Protein AF-A0A3S0E9K7-F1 (afdb_monomer_lite)

Radius of gyration: 23.79 Å; chains: 1; bounding box: 53×64×70 Å

Secondary structure (DSSP, 8-state):
-HHHHHHHHHHHHHHHHHHHHHHHHHHHHHHHHHHHHHHHHHHHHHHHHHHHHHHHTTS-SS------------------TTEEE-TTSB----HHHHHHHHH--S-S-EEEEE-B-TT-TTSGGGGT-EEEEE-SHHHHHHHHHHTSHHHHHHHHHTTEEEEEEE-TT-GGGHHHHHHHGGGEEE-TT--SSEEEEEE-

pLDDT: mean 81.56, std 20.25, range [34.47, 98.44]

Foldseek 3Di:
DVPVVVVVVVVVVVVVVVVVVVVVVVVVVVVQVVLLVVLVVLLVVVVVVVVVVVVVVVPDPDDDDDDDPPPPPPSPDLDQFQEDEDPPESPDARSLVSVLSNPDPFHGHWYWDYFADCVCVVDLNVVRFKTWTDPDPRQVRVVVVCPDPVNVVSCVVSQKDKAWEAAPPPPVCVVVCVPRVVRYDHDNPHPGTTIMMGHD

Structure (mmCIF, N/CA/C/O backbone):
data_AF-A0A3S0E9K7-F1
#
_entry.id   AF-A0A3S0E9K7-F1
#
loop_
_atom_site.group_PDB
_atom_site.id
_atom_site.type_symbol
_atom_site.label_atom_id
_atom_site.label_alt_id
_atom_site.label_comp_id
_atom_site.label_asym_id
_atom_site.label_entity_id
_atom_site.label_seq_id
_atom_site.pdbx_PDB_ins_code
_atom_site.Cartn_x
_atom_site.Cartn_y
_atom_site.Cartn_z
_atom_site.occupancy
_atom_site.B_iso_or_equiv
_atom_site.auth_seq_id
_atom_site.auth_comp_id
_atom_site.auth_asym_id
_atom_site.auth_atom_id
_atom_site.pdbx_PDB_model_num
ATOM 1 N N . MET A 1 1 ? -23.772 23.496 51.663 1.00 60.16 1 MET A N 1
ATOM 2 C CA . MET A 1 1 ? -24.371 22.280 51.067 1.00 60.16 1 MET A CA 1
ATOM 3 C C . MET A 1 1 ? -24.116 22.120 49.554 1.00 60.16 1 MET A C 1
ATOM 5 O O . MET A 1 1 ? -24.427 21.063 49.035 1.00 60.16 1 MET A O 1
ATOM 9 N N . ASN A 1 2 ? -23.482 23.077 48.849 1.00 78.94 2 ASN A N 1
ATOM 10 C CA . ASN A 1 2 ? -23.261 22.982 47.389 1.00 78.94 2 ASN A CA 1
ATOM 11 C C . ASN A 1 2 ? -21.954 22.295 46.943 1.00 78.94 2 ASN A C 1
ATOM 13 O O . ASN A 1 2 ? -21.929 21.704 45.871 1.00 78.94 2 ASN A O 1
ATOM 17 N N . MET A 1 3 ? -20.880 22.333 47.742 1.00 86.69 3 MET A N 1
ATOM 18 C CA . MET A 1 3 ? -19.577 21.780 47.325 1.00 86.69 3 MET A CA 1
ATOM 19 C C . MET A 1 3 ? -19.581 20.254 47.195 1.00 86.69 3 MET A C 1
ATOM 21 O O . MET A 1 3 ? -18.981 19.720 46.270 1.00 86.69 3 MET A O 1
ATOM 25 N N . LEU A 1 4 ? -20.289 19.557 48.091 1.00 90.88 4 LEU A N 1
ATOM 26 C CA . LEU A 1 4 ? -20.390 18.099 48.043 1.00 90.88 4 LEU A CA 1
ATOM 27 C C . LEU A 1 4 ? -21.150 17.645 46.790 1.00 90.88 4 LEU A C 1
ATOM 29 O O . LEU A 1 4 ? -20.678 16.768 46.082 1.00 90.88 4 LEU A O 1
ATOM 33 N N . LEU A 1 5 ? -22.265 18.309 46.465 1.00 91.38 5 LEU A N 1
ATOM 34 C CA . LEU A 1 5 ? -23.048 18.016 45.264 1.00 91.38 5 LEU A CA 1
ATOM 35 C C . LEU A 1 5 ? -22.241 18.262 43.979 1.00 91.38 5 LEU A C 1
ATOM 37 O O . LEU A 1 5 ? -22.241 17.419 43.089 1.00 91.38 5 LEU A O 1
ATOM 41 N N . LEU A 1 6 ? -21.510 19.380 43.897 1.00 91.88 6 LEU A N 1
ATOM 42 C CA . LEU A 1 6 ? -20.628 19.688 42.763 1.00 91.88 6 LEU A CA 1
ATOM 43 C C . LEU A 1 6 ? -19.517 18.642 42.590 1.00 91.88 6 LEU A C 1
ATOM 45 O O . LEU A 1 6 ? -19.268 18.197 41.467 1.00 91.88 6 LEU A O 1
ATOM 49 N N . ALA A 1 7 ? -18.885 18.216 43.687 1.00 91.38 7 ALA A N 1
ATOM 50 C CA . ALA A 1 7 ? -17.866 17.171 43.660 1.00 91.38 7 ALA A CA 1
ATOM 51 C C . ALA A 1 7 ? -18.445 15.829 43.180 1.00 91.38 7 ALA A C 1
ATOM 53 O O . ALA A 1 7 ? -17.874 15.204 42.287 1.00 91.38 7 ALA A O 1
ATOM 54 N N . THR A 1 8 ? -19.612 15.426 43.696 1.00 93.00 8 THR A N 1
ATOM 55 C CA . THR A 1 8 ? -20.295 14.195 43.272 1.00 93.00 8 THR A CA 1
ATOM 56 C C . THR A 1 8 ? -20.696 14.245 41.797 1.00 93.00 8 THR A C 1
ATOM 58 O O . THR A 1 8 ? -20.437 13.292 41.068 1.00 93.00 8 THR A O 1
ATOM 61 N N . CYS A 1 9 ? -21.257 15.359 41.318 1.00 92.56 9 CYS A N 1
ATOM 62 C CA . CYS A 1 9 ? -21.618 15.514 39.906 1.00 92.56 9 CYS A CA 1
ATOM 63 C C . CYS A 1 9 ? -20.394 15.453 38.979 1.00 92.56 9 CYS A C 1
ATOM 65 O O . CYS A 1 9 ? -20.462 14.842 37.916 1.00 92.56 9 CYS A O 1
ATOM 67 N N . THR A 1 10 ? -19.268 16.051 39.380 1.00 92.50 10 THR A N 1
ATOM 68 C CA . THR A 1 10 ? -18.029 16.050 38.579 1.00 92.50 10 THR A CA 1
ATOM 69 C C . THR A 1 10 ? -17.406 14.656 38.508 1.00 92.50 10 THR A C 1
ATOM 71 O O . THR A 1 10 ? -16.961 14.225 37.442 1.00 92.50 10 THR A O 1
ATOM 74 N N . TYR A 1 11 ? -17.418 13.931 39.630 1.00 95.00 11 TYR A N 1
ATOM 75 C CA . TYR A 1 11 ? -16.969 12.543 39.696 1.00 95.00 11 TYR A CA 1
ATOM 76 C C . TYR A 1 11 ? -17.812 11.646 38.778 1.00 95.00 11 TYR A C 1
ATOM 78 O O . TYR A 1 11 ? -17.265 10.992 37.892 1.00 95.00 11 TYR A O 1
ATOM 86 N N . LEU A 1 12 ? -19.144 11.710 38.904 1.00 94.69 12 LEU A N 1
ATOM 87 C CA . LEU A 1 12 ? -20.067 10.941 38.062 1.00 94.69 12 LEU A CA 1
ATOM 88 C C . LEU A 1 12 ? -19.901 11.270 36.574 1.00 94.69 12 LEU A C 1
ATOM 90 O O . LEU A 1 12 ? -19.896 10.371 35.740 1.00 94.69 12 LEU A O 1
ATOM 94 N N . TYR A 1 13 ? -19.730 12.548 36.224 1.00 94.56 13 TYR A N 1
ATOM 95 C CA . TYR A 1 13 ? -19.485 12.947 34.837 1.00 94.56 13 TYR A CA 1
ATOM 96 C C . TYR A 1 13 ? -18.204 12.318 34.270 1.00 94.56 13 TYR A C 1
ATOM 98 O O . TYR A 1 13 ? -18.194 11.861 33.126 1.00 94.56 13 TYR A O 1
ATOM 106 N N . THR A 1 14 ? -17.139 12.265 35.072 1.00 93.62 14 THR A N 1
ATOM 107 C CA . THR A 1 14 ? -15.864 11.657 34.669 1.00 93.62 14 THR A CA 1
ATOM 108 C C . THR A 1 14 ? -16.018 10.152 34.451 1.00 93.62 14 THR A C 1
ATOM 110 O O . THR A 1 14 ? -15.664 9.670 33.377 1.00 93.62 14 THR A O 1
ATOM 113 N N . GLU A 1 15 ? -16.649 9.436 35.388 1.00 95.50 15 GLU A N 1
ATOM 114 C CA . GLU A 1 15 ? -16.921 7.996 35.243 1.00 95.50 15 GLU A CA 1
ATOM 115 C C . GLU A 1 15 ? -17.771 7.683 34.003 1.00 95.50 15 GLU A C 1
ATOM 117 O O . GLU A 1 15 ? -17.474 6.745 33.256 1.00 95.50 15 GLU A O 1
ATOM 122 N N . ILE A 1 16 ? -18.814 8.481 33.741 1.00 93.62 16 ILE A N 1
ATOM 123 C CA . ILE A 1 16 ? -19.666 8.316 32.555 1.00 93.62 16 ILE A CA 1
ATOM 124 C C . ILE A 1 16 ? -18.846 8.515 31.276 1.00 93.62 16 ILE A C 1
ATOM 126 O O . ILE A 1 16 ? -18.978 7.732 30.332 1.00 93.62 16 ILE A O 1
ATOM 130 N N . LYS A 1 17 ? -17.983 9.536 31.238 1.00 93.44 17 LYS A N 1
ATOM 131 C CA . LYS A 1 17 ? -17.141 9.831 30.073 1.00 93.44 17 LYS A CA 1
ATOM 132 C C . LYS A 1 17 ? -16.131 8.713 29.803 1.00 93.44 17 LYS A C 1
ATOM 134 O O . LYS A 1 17 ? -15.993 8.293 28.654 1.00 93.44 17 LYS A O 1
ATOM 139 N N . GLU A 1 18 ? -15.467 8.208 30.839 1.00 93.62 18 GLU A N 1
ATOM 140 C CA . GLU A 1 18 ? -14.525 7.086 30.730 1.00 93.62 18 GLU A CA 1
ATOM 141 C C . GLU A 1 18 ? -15.230 5.805 30.269 1.00 93.62 18 GLU A C 1
ATOM 143 O O . GLU A 1 18 ? -14.775 5.141 29.335 1.00 93.62 18 GLU A O 1
ATOM 148 N N . THR A 1 19 ? -16.400 5.509 30.842 1.00 91.25 19 THR A N 1
ATOM 149 C CA . THR A 1 19 ? -17.224 4.357 30.446 1.00 91.25 19 THR A CA 1
ATOM 150 C C . THR A 1 19 ? -17.659 4.455 28.984 1.00 91.25 19 THR A C 1
ATOM 152 O O . THR A 1 19 ? -17.599 3.467 28.246 1.00 91.25 19 THR A O 1
ATOM 155 N N . HIS A 1 20 ? -18.068 5.645 28.534 1.00 90.38 20 HIS A N 1
ATOM 156 C CA . HIS A 1 20 ? -18.428 5.882 27.139 1.00 90.38 20 HIS A CA 1
ATOM 157 C C . HIS A 1 20 ? -17.236 5.638 26.207 1.00 90.38 20 HIS A C 1
ATOM 159 O O . HIS A 1 20 ? -17.367 4.904 25.229 1.00 90.38 20 HIS A O 1
ATOM 165 N N . GLN A 1 21 ? -16.059 6.171 26.544 1.00 89.19 21 GLN A N 1
ATOM 166 C CA . GLN A 1 21 ? -14.845 5.993 25.748 1.00 89.19 21 GLN A CA 1
ATOM 167 C C . GLN A 1 21 ? -14.423 4.516 25.658 1.00 89.19 21 GLN A C 1
ATOM 169 O O . GLN A 1 21 ? -14.135 4.028 24.565 1.00 89.19 21 GLN A O 1
ATOM 174 N N . MET A 1 22 ? -14.474 3.775 26.771 1.00 89.25 22 MET A N 1
ATOM 175 C CA . MET A 1 22 ? -14.232 2.327 26.772 1.00 89.25 22 MET A CA 1
ATOM 176 C C . MET A 1 22 ? -15.256 1.558 25.930 1.00 89.25 22 MET A C 1
ATOM 178 O O . MET A 1 22 ? -14.910 0.572 25.279 1.00 89.25 22 MET A O 1
ATOM 182 N N . THR A 1 23 ? -16.521 1.982 25.948 1.00 87.19 23 THR A N 1
ATOM 183 C CA . THR A 1 23 ? -17.590 1.336 25.173 1.00 87.19 23 THR A CA 1
ATOM 184 C C . THR A 1 23 ? -17.394 1.550 23.677 1.00 87.19 23 THR A C 1
ATOM 186 O O . THR A 1 23 ? -17.527 0.595 22.913 1.00 87.19 23 THR A O 1
ATOM 189 N N . VAL A 1 24 ? -17.027 2.766 23.258 1.00 84.12 24 VAL A N 1
ATOM 190 C CA . VAL A 1 24 ? -16.676 3.069 21.861 1.00 84.12 24 VAL A CA 1
ATOM 191 C C . VAL A 1 24 ? -15.507 2.193 21.415 1.00 84.12 24 VAL A C 1
ATOM 193 O O . VAL A 1 24 ? -15.643 1.476 20.430 1.00 84.12 24 VAL A O 1
ATOM 196 N N . GLN A 1 25 ? -14.429 2.132 22.204 1.00 80.56 25 GLN A N 1
ATOM 197 C CA . GLN A 1 25 ? -13.267 1.301 21.881 1.00 80.56 25 GLN A CA 1
ATOM 198 C C . GLN A 1 25 ? -13.630 -0.187 21.723 1.00 80.56 25 GLN A C 1
ATOM 200 O O . GLN A 1 25 ? -13.256 -0.812 20.735 1.00 80.56 25 GLN A O 1
ATOM 205 N N . LYS A 1 26 ? -14.405 -0.757 22.656 1.00 84.00 26 LYS A N 1
ATOM 206 C CA . LYS A 1 26 ? -14.860 -2.157 22.555 1.00 84.00 26 LYS A CA 1
ATOM 207 C C . LYS A 1 26 ? -15.781 -2.397 21.361 1.00 84.00 26 LYS A C 1
ATOM 209 O O . LYS A 1 26 ? -15.784 -3.488 20.799 1.00 84.00 26 LYS A O 1
ATOM 214 N N . THR A 1 27 ? -16.591 -1.406 20.998 1.00 82.50 27 THR A N 1
ATOM 215 C CA . THR A 1 27 ? -17.478 -1.497 19.832 1.00 82.50 27 THR A CA 1
ATOM 216 C C . THR A 1 27 ? -16.660 -1.514 18.547 1.00 82.50 27 THR A C 1
ATOM 218 O O . THR A 1 27 ? -16.916 -2.357 17.692 1.00 82.50 27 THR A O 1
ATOM 221 N N . ASP A 1 28 ? -15.641 -0.662 18.445 1.00 69.12 28 ASP A N 1
ATOM 222 C CA . ASP A 1 28 ? -14.711 -0.651 17.314 1.00 69.12 28 ASP A CA 1
ATOM 223 C C . ASP A 1 28 ? -13.961 -1.988 17.197 1.00 69.12 28 ASP A C 1
ATOM 225 O O . ASP A 1 28 ? -13.913 -2.566 16.113 1.00 69.12 28 ASP A O 1
ATOM 229 N N . GLU A 1 29 ? -13.472 -2.545 18.312 1.00 70.19 29 GLU A N 1
ATOM 230 C CA . GLU A 1 29 ? -12.846 -3.878 18.343 1.00 70.19 29 GLU A CA 1
ATOM 231 C C . GLU A 1 29 ? -13.807 -4.982 17.861 1.00 70.19 29 GLU A C 1
ATOM 233 O O . GLU A 1 29 ? -13.427 -5.854 17.077 1.00 70.19 29 GLU A O 1
ATOM 238 N N . LEU A 1 30 ? -15.075 -4.951 18.287 1.00 75.44 30 LEU A N 1
ATOM 239 C CA . LEU A 1 30 ? -16.085 -5.915 17.841 1.00 75.44 30 LEU A CA 1
ATOM 240 C C . LEU A 1 30 ? -16.434 -5.755 16.359 1.00 75.44 30 LEU A C 1
ATOM 242 O O . LEU A 1 30 ? -16.624 -6.761 15.676 1.00 75.44 30 LEU A O 1
ATOM 246 N N . LEU A 1 31 ? -16.509 -4.523 15.854 1.00 68.81 31 LEU A N 1
ATOM 247 C CA . LEU A 1 31 ? -16.715 -4.257 14.431 1.00 68.81 31 LEU A CA 1
ATOM 248 C C . LEU A 1 31 ? -15.531 -4.766 13.604 1.00 68.81 31 LEU A C 1
ATOM 250 O O . LEU A 1 31 ? -15.754 -5.425 12.592 1.00 68.81 31 LEU A O 1
ATOM 254 N N . GLU A 1 32 ? -14.292 -4.575 14.069 1.00 62.59 32 GLU A N 1
ATOM 255 C CA . GLU A 1 32 ? -13.112 -5.160 13.422 1.00 62.59 32 GLU A CA 1
ATOM 256 C C . GLU A 1 32 ? -13.179 -6.695 13.383 1.00 62.59 32 GLU A C 1
ATOM 258 O O . GLU A 1 32 ? -12.853 -7.295 12.355 1.00 62.59 32 GLU A O 1
ATOM 263 N N . ILE A 1 33 ? -13.648 -7.336 14.461 1.00 63.62 33 ILE A N 1
ATOM 264 C CA . ILE A 1 33 ? -13.854 -8.791 14.524 1.00 63.62 33 ILE A CA 1
ATOM 265 C C . ILE A 1 33 ? -14.972 -9.242 13.568 1.00 63.62 33 ILE A C 1
ATOM 267 O O . ILE A 1 33 ? -14.827 -10.257 12.883 1.00 63.62 33 ILE A O 1
ATOM 271 N N . ILE A 1 34 ? -16.089 -8.517 13.497 1.00 65.94 34 ILE A N 1
ATOM 272 C CA . ILE A 1 34 ? -17.196 -8.839 12.584 1.00 65.94 34 ILE A CA 1
ATOM 273 C C . ILE A 1 34 ? -16.739 -8.703 11.130 1.00 65.94 34 ILE A C 1
ATOM 275 O O . ILE A 1 34 ? -16.950 -9.629 10.344 1.00 65.94 34 ILE A O 1
ATOM 279 N N . ASP A 1 35 ? -16.057 -7.610 10.790 1.00 57.94 35 ASP A N 1
ATOM 280 C CA . ASP A 1 35 ? -15.497 -7.390 9.456 1.00 57.94 35 ASP A CA 1
ATOM 281 C C . ASP A 1 35 ? -14.451 -8.463 9.109 1.00 57.94 35 ASP A C 1
ATOM 283 O O . ASP A 1 35 ? -14.422 -8.958 7.977 1.00 57.94 35 ASP A O 1
ATOM 287 N N . TYR A 1 36 ? -13.630 -8.884 10.084 1.00 55.94 36 TYR A N 1
ATOM 288 C CA . TYR A 1 36 ? -12.719 -10.027 9.954 1.00 55.94 36 TYR A CA 1
ATOM 289 C C . TYR A 1 36 ? -13.477 -11.294 9.558 1.00 55.94 36 TYR A C 1
ATOM 291 O O . TYR A 1 36 ? -13.079 -11.987 8.617 1.00 55.94 36 TYR A O 1
ATOM 299 N N . TYR A 1 37 ? -14.573 -11.616 10.245 1.00 58.16 37 TYR A N 1
ATOM 300 C CA . TYR A 1 37 ? -15.341 -12.818 9.935 1.00 58.16 37 TYR A CA 1
ATOM 301 C C . TYR A 1 37 ? -16.096 -12.697 8.614 1.00 58.16 37 TYR A C 1
ATOM 303 O O . TYR A 1 37 ? -16.125 -13.676 7.879 1.00 58.16 37 TYR A O 1
ATOM 311 N N . GLN A 1 38 ? -16.638 -11.534 8.256 1.00 59.88 38 GLN A N 1
ATOM 312 C CA . GLN A 1 38 ? -17.296 -11.343 6.959 1.00 59.88 38 GLN A CA 1
ATOM 313 C C . GLN A 1 38 ? -16.312 -11.527 5.800 1.00 59.88 38 GLN A C 1
ATOM 315 O O . GLN A 1 38 ? -16.564 -12.332 4.904 1.00 59.88 38 GLN A O 1
ATOM 320 N N . CYS A 1 39 ? -15.138 -10.896 5.878 1.00 50.22 39 CYS A N 1
ATOM 321 C CA . CYS A 1 39 ? -14.096 -11.039 4.864 1.00 50.22 39 CYS A CA 1
ATOM 322 C C . CYS A 1 39 ? -13.590 -12.493 4.743 1.00 50.22 39 CYS A C 1
ATOM 324 O O . CYS A 1 39 ? -13.305 -12.977 3.646 1.00 50.22 39 CYS A O 1
ATOM 326 N N . ASN A 1 40 ? -13.501 -13.215 5.867 1.00 54.22 40 ASN A N 1
ATOM 327 C CA . ASN A 1 40 ? -13.108 -14.626 5.892 1.00 54.22 40 ASN A CA 1
ATOM 328 C C . ASN A 1 40 ? -14.206 -15.583 5.430 1.00 54.22 40 ASN A C 1
ATOM 330 O O . ASN A 1 40 ? -13.887 -16.593 4.811 1.00 54.22 40 ASN A O 1
ATOM 334 N N . VAL A 1 41 ? -15.473 -15.323 5.750 1.00 57.47 41 VAL A N 1
ATOM 335 C CA . VAL A 1 41 ? -16.603 -16.156 5.315 1.00 57.47 41 VAL A CA 1
ATOM 336 C C . VAL A 1 41 ? -16.736 -16.083 3.799 1.00 57.47 41 VAL A C 1
ATOM 338 O O . VAL A 1 41 ? -16.889 -17.129 3.166 1.00 57.47 41 VAL A O 1
ATOM 341 N N . ASP A 1 42 ? -16.564 -14.896 3.215 1.00 49.09 42 ASP A N 1
ATOM 342 C CA . ASP A 1 42 ? -16.526 -14.722 1.763 1.00 49.09 42 ASP A CA 1
ATOM 343 C C . ASP A 1 42 ? -15.355 -15.516 1.145 1.00 49.09 42 ASP A C 1
ATOM 345 O O . ASP A 1 42 ? -15.547 -16.284 0.201 1.00 49.09 42 ASP A O 1
ATOM 349 N N . SER A 1 43 ? -14.162 -15.459 1.752 1.00 49.69 43 SER A N 1
ATOM 350 C CA . SER A 1 43 ? -12.976 -16.197 1.283 1.00 49.69 43 SER A CA 1
ATOM 351 C C . SER A 1 43 ? -13.057 -17.728 1.483 1.00 49.69 43 SER A C 1
ATOM 353 O O . SER A 1 43 ? -12.635 -18.511 0.626 1.00 49.69 43 SER A O 1
ATOM 355 N N . LEU A 1 44 ? -13.636 -18.200 2.591 1.00 46.44 44 LEU A N 1
ATOM 356 C CA . LEU A 1 44 ? -13.830 -19.627 2.875 1.00 46.44 44 LEU A CA 1
ATOM 357 C C . LEU A 1 44 ? -14.915 -20.235 1.983 1.00 46.44 44 LEU A C 1
ATOM 359 O O . LEU A 1 44 ? -14.760 -21.372 1.518 1.00 46.44 44 LEU A O 1
ATOM 363 N N . ALA A 1 45 ? -15.984 -19.489 1.691 1.00 51.00 45 ALA A N 1
ATOM 364 C CA . ALA A 1 45 ? -16.979 -19.901 0.708 1.00 51.00 45 ALA A CA 1
ATOM 365 C C . ALA A 1 45 ? -16.319 -20.160 -0.660 1.00 51.00 45 ALA A C 1
ATOM 367 O O . ALA A 1 45 ? -16.598 -21.182 -1.291 1.00 51.00 45 ALA A O 1
ATOM 368 N N . GLU A 1 46 ? -15.365 -19.320 -1.070 1.00 49.78 46 GLU A N 1
ATOM 369 C CA . GLU A 1 46 ? -14.600 -19.486 -2.315 1.00 49.78 46 GLU A CA 1
ATOM 370 C C . GLU A 1 46 ? -13.679 -20.723 -2.308 1.00 49.78 46 GLU A C 1
ATOM 372 O O . GLU A 1 46 ? -13.673 -21.501 -3.271 1.00 49.78 46 GLU A O 1
ATOM 377 N N . LEU A 1 47 ? -12.946 -20.969 -1.214 1.00 45.53 47 LEU A N 1
ATOM 378 C CA . LEU A 1 47 ? -12.059 -22.139 -1.071 1.00 45.53 47 LEU A CA 1
ATOM 379 C C . LEU A 1 47 ? -12.821 -23.471 -1.136 1.00 45.53 47 LEU A C 1
ATOM 381 O O . LEU A 1 47 ? -12.316 -24.467 -1.669 1.00 45.53 47 LEU A O 1
ATOM 385 N N . THR A 1 48 ? -14.049 -23.499 -0.615 1.00 47.75 48 THR A N 1
ATOM 386 C CA . THR A 1 48 ? -14.885 -24.707 -0.633 1.00 47.75 48 THR A CA 1
ATOM 387 C C . THR A 1 48 ? -15.398 -25.014 -2.046 1.00 47.75 48 THR A C 1
ATOM 389 O O . THR A 1 48 ? -15.456 -26.185 -2.435 1.00 47.75 48 THR A O 1
ATOM 392 N N . VAL A 1 49 ? -15.684 -23.982 -2.851 1.00 50.75 49 VAL A N 1
ATOM 393 C CA . VAL A 1 49 ? -16.116 -24.117 -4.255 1.00 50.75 49 VAL A CA 1
ATOM 394 C C . VAL A 1 49 ? -14.972 -24.621 -5.145 1.00 50.75 49 VAL A C 1
ATOM 396 O O . VAL A 1 49 ? -15.146 -25.617 -5.852 1.00 50.75 49 VAL A O 1
ATOM 399 N N . GLN A 1 50 ? -13.767 -24.049 -5.037 1.00 46.41 50 GLN A N 1
ATOM 400 C CA . GLN A 1 50 ? -12.611 -24.491 -5.839 1.00 46.41 50 GLN A CA 1
ATOM 401 C C . GLN A 1 50 ? -12.179 -25.936 -5.537 1.00 46.41 50 GLN A C 1
ATOM 403 O O . GLN A 1 50 ? -11.767 -26.680 -6.433 1.00 46.41 50 GLN A O 1
ATOM 408 N N . LYS A 1 51 ? -12.285 -26.377 -4.276 1.00 47.41 51 LYS A N 1
ATOM 409 C CA . LYS A 1 51 ? -11.951 -27.757 -3.884 1.00 47.41 51 LYS A CA 1
ATOM 410 C C . LYS A 1 51 ? -12.952 -28.777 -4.441 1.00 47.41 51 LYS A C 1
ATOM 412 O O . LYS A 1 51 ? -12.575 -29.930 -4.663 1.00 47.41 51 LYS A O 1
ATOM 417 N N . HIS A 1 52 ? -14.196 -28.363 -4.689 1.00 46.62 52 HIS A N 1
ATOM 418 C CA . HIS A 1 52 ? -15.204 -29.190 -5.349 1.00 46.62 52 HIS A CA 1
ATOM 419 C C . HIS A 1 52 ? -14.999 -29.259 -6.868 1.00 46.62 52 HIS A C 1
ATOM 421 O O . HIS A 1 52 ? -15.007 -30.369 -7.400 1.00 46.62 52 HIS A O 1
ATOM 427 N N . GLU A 1 53 ? -14.709 -28.142 -7.543 1.00 48.59 53 GLU A N 1
ATOM 428 C CA . GLU A 1 53 ? -14.456 -28.117 -8.997 1.00 48.59 53 GLU A CA 1
ATOM 429 C C . GLU A 1 53 ? -13.197 -28.912 -9.392 1.00 48.59 53 GLU A C 1
ATOM 431 O O . GLU A 1 53 ? -13.213 -29.713 -10.334 1.00 48.59 53 GLU A O 1
ATOM 436 N N . ASN A 1 54 ? -12.126 -28.802 -8.601 1.00 46.72 54 ASN A N 1
ATOM 437 C CA . ASN A 1 54 ? -10.894 -29.563 -8.830 1.00 46.72 54 ASN A CA 1
ATOM 438 C C . ASN A 1 54 ? -11.027 -31.060 -8.491 1.00 46.72 54 ASN A C 1
ATOM 440 O O . ASN A 1 54 ? -10.272 -31.881 -9.017 1.00 46.72 54 ASN A O 1
ATOM 444 N N . ARG A 1 55 ? -11.992 -31.449 -7.641 1.00 43.50 55 ARG A N 1
ATOM 445 C CA . ARG A 1 55 ? -12.322 -32.865 -7.392 1.00 43.50 55 ARG A CA 1
ATOM 446 C C . ARG A 1 55 ? -13.231 -33.455 -8.472 1.00 43.50 55 ARG A C 1
ATOM 448 O O . ARG A 1 55 ? -13.084 -34.640 -8.765 1.00 43.50 55 ARG A O 1
ATOM 455 N N . SER A 1 56 ? -14.112 -32.668 -9.094 1.00 43.41 56 SER A N 1
ATOM 456 C CA . SER A 1 56 ? -14.927 -33.124 -10.233 1.00 43.41 56 SER A CA 1
ATOM 457 C C . SER A 1 56 ? -14.118 -33.301 -11.524 1.00 43.41 56 SER A C 1
ATOM 459 O O . SER A 1 56 ? -14.390 -34.241 -12.271 1.00 43.41 56 SER A O 1
ATOM 461 N N . ASN A 1 57 ? -13.062 -32.507 -11.738 1.00 40.66 57 ASN A N 1
ATOM 462 C CA . ASN A 1 57 ? -12.211 -32.612 -12.935 1.00 40.66 57 ASN A CA 1
ATOM 463 C C . ASN A 1 57 ? -11.198 -33.773 -12.911 1.00 40.66 57 ASN A C 1
ATOM 465 O O . ASN A 1 57 ? -10.554 -34.038 -13.919 1.00 40.66 57 ASN A O 1
ATOM 469 N N . LYS A 1 58 ? -11.064 -34.505 -11.795 1.00 39.28 58 LYS A N 1
ATOM 470 C CA . LYS A 1 58 ? -10.232 -35.725 -11.717 1.00 39.28 58 LYS A CA 1
ATOM 471 C C . LYS A 1 58 ? -11.025 -37.038 -11.784 1.00 39.28 58 LYS A C 1
ATOM 473 O O . LYS A 1 58 ? -10.424 -38.102 -11.670 1.00 39.28 58 LYS A O 1
ATOM 478 N N . LYS A 1 59 ? -12.354 -36.990 -11.944 1.00 41.34 59 LYS A N 1
ATOM 479 C CA . LYS A 1 59 ? -13.227 -38.184 -11.951 1.00 41.34 59 LYS A CA 1
ATOM 480 C C . LYS A 1 59 ? -14.413 -38.087 -12.923 1.00 41.34 59 LYS A C 1
ATOM 482 O O . LYS A 1 59 ? -15.503 -38.552 -12.604 1.00 41.34 59 LYS A O 1
ATOM 487 N N . SER A 1 60 ? -14.235 -37.481 -14.094 1.00 40.72 60 SER A N 1
ATOM 488 C CA . SER A 1 60 ? -15.310 -37.453 -15.095 1.00 40.72 60 SER A CA 1
ATOM 489 C C . SER A 1 60 ? -14.819 -37.531 -16.541 1.00 40.72 60 SER A C 1
ATOM 491 O O . SER A 1 60 ? -15.198 -36.723 -17.375 1.00 40.72 60 SER A O 1
ATOM 493 N N . ASP A 1 61 ? -14.069 -38.590 -16.848 1.00 45.69 61 ASP A N 1
ATOM 494 C CA . ASP A 1 61 ? -14.373 -39.345 -18.065 1.00 45.69 61 ASP A CA 1
ATOM 495 C C . ASP A 1 61 ? -15.386 -40.424 -17.668 1.00 45.69 61 ASP A C 1
ATOM 497 O O . ASP A 1 61 ? -15.158 -41.181 -16.725 1.00 45.69 61 ASP A O 1
ATOM 501 N N . ASN A 1 62 ? -16.512 -40.461 -18.378 1.00 44.31 62 ASN A N 1
ATOM 502 C CA . ASN A 1 62 ? -17.687 -41.316 -18.167 1.00 44.31 62 ASN A CA 1
ATOM 503 C C . ASN A 1 62 ? -18.636 -40.880 -17.039 1.00 44.31 62 ASN A C 1
ATOM 505 O O . ASN A 1 62 ? -18.564 -41.321 -15.898 1.00 44.31 62 ASN A O 1
ATOM 509 N N . VAL A 1 63 ? -19.615 -40.051 -17.400 1.00 38.88 63 VAL A N 1
ATOM 510 C CA . VAL A 1 63 ? -21.034 -40.440 -17.538 1.00 38.88 63 VAL A CA 1
ATOM 511 C C . VAL A 1 63 ? -21.816 -39.137 -17.705 1.00 38.88 63 VAL A C 1
ATOM 513 O O . VAL A 1 63 ? -22.160 -38.435 -16.755 1.00 38.88 63 VAL A O 1
ATOM 516 N N . ALA A 1 64 ? -22.092 -38.806 -18.963 1.00 47.03 64 ALA A N 1
ATOM 517 C CA . ALA A 1 64 ? -23.127 -37.855 -19.309 1.00 47.03 64 ALA A CA 1
ATOM 518 C C . ALA A 1 64 ? -24.485 -38.471 -18.949 1.00 47.03 64 ALA A C 1
ATOM 520 O O . ALA A 1 64 ? -24.851 -39.498 -19.518 1.00 47.03 64 ALA A O 1
ATOM 521 N N . LYS A 1 65 ? -25.219 -37.848 -18.020 1.00 41.78 65 LYS A N 1
ATOM 522 C CA . LYS A 1 65 ? -26.673 -37.608 -18.107 1.00 41.78 65 LYS A CA 1
ATOM 523 C C . LYS A 1 65 ? -27.213 -37.002 -16.810 1.00 41.78 65 LYS A C 1
ATOM 525 O O . LYS A 1 65 ? -26.958 -37.487 -15.715 1.00 41.78 65 LYS A O 1
ATOM 530 N N . ASN A 1 66 ? -28.049 -35.984 -17.000 1.00 43.94 66 ASN A N 1
ATOM 531 C CA . ASN A 1 66 ? -29.041 -35.464 -16.061 1.00 43.94 66 ASN A CA 1
ATOM 532 C C . ASN A 1 66 ? -28.530 -34.907 -14.731 1.00 43.94 66 ASN A C 1
ATOM 534 O O . ASN A 1 66 ? -28.650 -35.553 -13.695 1.00 43.94 66 ASN A O 1
ATOM 538 N N . ARG A 1 67 ? -28.161 -33.621 -14.713 1.00 36.81 67 ARG A N 1
ATOM 539 C CA . ARG A 1 67 ? -28.367 -32.791 -13.519 1.00 36.81 67 ARG A CA 1
ATOM 540 C C . ARG A 1 67 ? -28.854 -31.400 -13.902 1.00 36.81 67 ARG A C 1
ATOM 542 O O . ARG A 1 67 ? -28.209 -30.682 -14.656 1.00 36.81 67 ARG A O 1
ATOM 549 N N . LYS A 1 68 ? -30.036 -31.073 -13.369 1.00 38.47 68 LYS A N 1
ATOM 550 C CA . LYS A 1 68 ? -30.667 -29.754 -13.376 1.00 38.47 68 LYS A CA 1
ATOM 551 C C . LYS A 1 68 ? -29.623 -28.684 -13.066 1.00 38.47 68 LYS A C 1
ATOM 553 O O . LYS A 1 68 ? -28.921 -28.773 -12.060 1.00 38.47 68 LYS A O 1
ATOM 558 N N . ILE A 1 69 ? -29.567 -27.683 -13.936 1.00 39.66 69 ILE A N 1
ATOM 559 C CA . ILE A 1 69 ? -28.767 -26.473 -13.789 1.00 39.66 69 ILE A CA 1
ATOM 560 C C . ILE A 1 69 ? -29.336 -25.702 -12.592 1.00 39.66 69 ILE A C 1
ATOM 562 O O . ILE A 1 69 ? -30.222 -24.862 -12.729 1.00 39.66 69 ILE A O 1
ATOM 566 N N . ASN A 1 70 ? -28.855 -26.019 -11.390 1.00 34.47 70 ASN A N 1
ATOM 567 C CA . ASN A 1 70 ? -28.918 -25.077 -10.286 1.00 34.47 70 ASN A CA 1
ATOM 568 C C . ASN A 1 70 ? -27.988 -23.935 -10.679 1.00 34.47 70 ASN A C 1
ATOM 570 O O . ASN A 1 70 ? -26.779 -24.136 -10.769 1.00 34.47 70 ASN A O 1
ATOM 574 N N . LYS A 1 71 ? -28.568 -22.762 -10.964 1.00 38.81 71 LYS A N 1
ATOM 575 C CA . LYS A 1 71 ? -27.837 -21.503 -11.126 1.00 38.81 71 LYS A CA 1
ATOM 576 C C . LYS A 1 71 ? -26.861 -21.387 -9.957 1.00 38.81 71 LYS A C 1
ATOM 578 O O . LYS A 1 71 ? -27.286 -21.137 -8.828 1.00 38.81 71 LYS A O 1
ATOM 583 N N . SER A 1 72 ? -25.577 -21.622 -10.216 1.00 38.62 72 SER A N 1
ATOM 584 C CA . SER A 1 72 ? -24.530 -21.341 -9.250 1.00 38.62 72 SER A CA 1
ATOM 585 C C . SER A 1 72 ? -24.645 -19.856 -8.931 1.00 38.62 72 SER A C 1
ATOM 587 O O . SER A 1 72 ? -24.560 -18.998 -9.812 1.00 38.62 72 SER A O 1
ATOM 589 N N . LYS A 1 73 ? -24.945 -19.542 -7.669 1.00 39.16 73 LYS A N 1
ATOM 590 C CA . LYS A 1 73 ? -24.743 -18.189 -7.161 1.00 39.16 73 LYS A CA 1
ATOM 591 C C . LYS A 1 73 ? -23.272 -17.889 -7.424 1.00 39.16 73 LYS A C 1
ATOM 593 O O . LYS A 1 73 ? -22.418 -18.548 -6.840 1.00 39.16 73 LYS A O 1
ATOM 598 N N . LYS A 1 74 ? -22.999 -16.979 -8.366 1.00 36.56 74 LYS A N 1
ATOM 599 C CA . LYS A 1 74 ? -21.663 -16.429 -8.608 1.00 36.56 74 LYS A CA 1
ATOM 600 C C . LYS A 1 74 ? -21.097 -16.048 -7.242 1.00 36.56 74 LYS A C 1
ATOM 602 O O . LYS A 1 74 ? -21.622 -15.128 -6.621 1.00 36.56 74 LYS A O 1
ATOM 607 N N . SER A 1 75 ? -20.091 -16.779 -6.764 1.00 37.81 75 SER A N 1
ATOM 608 C CA . SER A 1 75 ? -19.286 -16.335 -5.632 1.00 37.81 75 SER A CA 1
ATOM 609 C C . SER A 1 75 ? -18.702 -14.991 -6.046 1.00 37.81 75 SER A C 1
ATOM 611 O O . SER A 1 75 ? -18.005 -14.916 -7.065 1.00 37.81 75 SER A O 1
ATOM 613 N N . SER A 1 76 ? -19.069 -13.919 -5.348 1.00 40.81 76 SER A N 1
ATOM 614 C CA . SER A 1 76 ? -18.478 -12.615 -5.603 1.00 40.81 76 SER A CA 1
ATOM 615 C C . SER A 1 76 ? -17.038 -12.689 -5.131 1.00 40.81 76 SER A C 1
ATOM 617 O O . SER A 1 76 ? -16.770 -12.482 -3.954 1.00 40.81 76 SER A O 1
ATOM 619 N N . ILE A 1 77 ? -16.139 -13.012 -6.062 1.00 53.12 77 ILE A N 1
ATOM 620 C CA . ILE A 1 77 ? -14.713 -12.737 -5.929 1.00 53.12 77 ILE A CA 1
ATOM 621 C C . ILE A 1 77 ? -14.601 -11.368 -5.265 1.00 53.12 77 ILE A C 1
ATOM 623 O O . ILE A 1 77 ? -15.158 -10.417 -5.816 1.00 53.12 77 ILE A O 1
ATOM 627 N N . MET A 1 78 ? -13.926 -11.275 -4.115 1.00 65.62 78 MET A N 1
ATOM 628 C CA . MET A 1 78 ? -13.550 -9.983 -3.536 1.00 65.62 78 MET A CA 1
ATOM 629 C C . MET A 1 78 ? -12.861 -9.152 -4.623 1.00 65.62 78 MET A C 1
ATOM 631 O O . MET A 1 78 ? -11.698 -9.370 -4.967 1.00 65.62 78 MET A O 1
ATOM 635 N N . SER A 1 79 ? -13.628 -8.251 -5.224 1.00 75.38 79 SER A N 1
ATOM 636 C CA . SER A 1 79 ? -13.191 -7.382 -6.298 1.00 75.38 79 SER A CA 1
ATOM 637 C C . SER A 1 79 ? -13.111 -5.985 -5.728 1.00 75.38 79 SER A C 1
ATOM 639 O O . SER A 1 79 ? -14.128 -5.410 -5.338 1.00 75.38 79 SER A O 1
ATOM 641 N N . PHE A 1 80 ? -11.901 -5.454 -5.675 1.00 86.31 80 PHE A N 1
ATOM 642 C CA . PHE A 1 80 ? -11.686 -4.046 -5.406 1.00 86.31 80 PHE A CA 1
ATOM 643 C C . PHE A 1 80 ? -11.637 -3.336 -6.749 1.00 86.31 80 PHE A C 1
ATOM 645 O O . PHE A 1 80 ? -10.883 -3.742 -7.639 1.00 86.31 80 PHE A O 1
ATOM 652 N N . GLU A 1 81 ? -12.471 -2.317 -6.920 1.00 88.69 81 GLU A N 1
ATOM 653 C CA . GLU A 1 81 ? -12.410 -1.492 -8.117 1.00 88.69 81 GLU A CA 1
ATOM 654 C C . GLU A 1 81 ? -10.998 -0.905 -8.256 1.00 88.69 81 GLU A C 1
ATOM 656 O O . GLU A 1 81 ? -10.345 -0.567 -7.274 1.00 88.69 81 GLU A O 1
ATOM 661 N N . GLY A 1 82 ? -10.468 -0.894 -9.478 1.00 90.81 82 GLY A N 1
ATOM 662 C CA . GLY A 1 82 ? -9.092 -0.467 -9.728 1.00 90.81 82 GLY A CA 1
ATOM 663 C C . GLY A 1 82 ? -8.010 -1.525 -9.478 1.00 90.81 82 GLY A C 1
ATOM 664 O O . GLY A 1 82 ? -6.897 -1.336 -9.967 1.00 90.81 82 GLY A O 1
ATOM 665 N N . PHE A 1 83 ? -8.314 -2.676 -8.866 1.00 96.19 83 PHE A N 1
ATOM 666 C CA . PHE A 1 83 ? -7.327 -3.737 -8.634 1.00 96.19 83 PHE A CA 1
ATOM 667 C C . PHE A 1 83 ? -7.629 -5.034 -9.386 1.00 96.19 83 PHE A C 1
ATOM 669 O O . PHE A 1 83 ? -8.760 -5.502 -9.508 1.00 96.19 83 PHE A O 1
ATOM 676 N N . ARG A 1 84 ? -6.556 -5.669 -9.850 1.00 95.50 84 ARG A N 1
ATOM 677 C CA . ARG A 1 84 ? -6.515 -7.055 -10.313 1.00 95.50 84 ARG A CA 1
ATOM 678 C C . ARG A 1 84 ? -5.718 -7.865 -9.300 1.00 95.50 84 ARG A C 1
ATOM 680 O O . ARG A 1 84 ? -4.744 -7.371 -8.743 1.00 95.50 84 ARG A O 1
ATOM 687 N N . VAL A 1 85 ? -6.093 -9.121 -9.091 1.00 93.56 85 VAL A N 1
ATOM 688 C CA . VAL A 1 85 ? -5.402 -10.015 -8.149 1.00 93.56 85 VAL A CA 1
ATOM 689 C C . VAL A 1 85 ? -4.828 -11.197 -8.915 1.00 93.56 85 VAL A C 1
ATOM 691 O O . VAL A 1 85 ? -5.557 -11.861 -9.657 1.00 93.56 85 VAL A O 1
ATOM 694 N N . ALA A 1 86 ? -3.532 -11.466 -8.740 1.00 92.75 86 ALA A N 1
ATOM 695 C CA . ALA A 1 86 ? -2.892 -12.634 -9.335 1.00 92.75 86 ALA A CA 1
ATOM 696 C C . ALA A 1 86 ? -3.569 -13.939 -8.864 1.00 92.75 86 ALA A C 1
ATOM 698 O O . ALA A 1 86 ? -4.092 -14.034 -7.753 1.00 92.75 86 ALA A O 1
ATOM 699 N N . SER A 1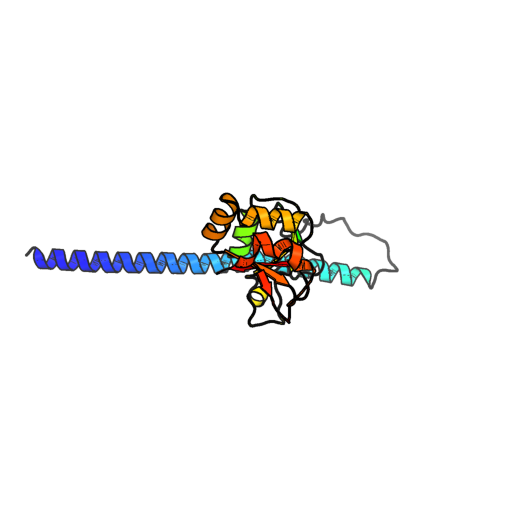 87 ? -3.592 -14.959 -9.724 1.00 85.75 87 SER A N 1
ATOM 700 C CA . SER A 1 87 ? -4.387 -16.179 -9.505 1.00 85.75 87 SER A CA 1
ATOM 701 C C . SER A 1 87 ? -3.954 -17.005 -8.289 1.00 85.75 87 SER A C 1
ATOM 703 O O . SER A 1 87 ? -4.801 -17.609 -7.642 1.00 85.75 87 SER A O 1
ATOM 705 N N . ASN A 1 88 ? -2.659 -17.009 -7.963 1.00 86.88 88 ASN A N 1
ATOM 706 C CA . ASN A 1 88 ? -2.066 -17.862 -6.926 1.00 86.88 88 ASN A CA 1
ATOM 707 C C . ASN A 1 88 ? -1.824 -17.124 -5.596 1.00 86.88 88 ASN A C 1
ATOM 709 O O . ASN A 1 88 ? -0.866 -17.424 -4.886 1.00 86.88 88 ASN A O 1
ATOM 713 N N . VAL A 1 89 ? -2.654 -16.131 -5.277 1.00 88.06 89 VAL A N 1
ATOM 714 C CA . VAL A 1 89 ? -2.527 -15.322 -4.057 1.00 88.06 89 VAL A CA 1
ATOM 715 C C . VAL A 1 89 ? -3.557 -15.774 -3.027 1.00 88.06 89 VAL A C 1
ATOM 717 O O . VAL A 1 89 ? -4.730 -15.924 -3.359 1.00 88.06 89 VAL A O 1
ATOM 720 N N . ASP A 1 90 ? -3.130 -15.960 -1.776 1.00 88.50 90 ASP A N 1
ATOM 721 C CA . ASP A 1 90 ? -4.048 -16.100 -0.640 1.00 88.50 90 ASP A CA 1
ATOM 722 C C . ASP A 1 90 ? -4.744 -14.756 -0.409 1.00 88.50 90 ASP A C 1
ATOM 724 O O . ASP A 1 90 ? -4.120 -13.800 0.048 1.00 88.50 90 ASP A O 1
ATOM 728 N N . ARG A 1 91 ? -6.026 -14.684 -0.776 1.00 88.38 91 ARG A N 1
ATOM 729 C CA . ARG A 1 91 ? -6.802 -13.437 -0.856 1.00 88.38 91 ARG A CA 1
ATOM 730 C C . ARG A 1 91 ? -7.267 -12.897 0.489 1.00 88.38 91 ARG A C 1
ATOM 732 O O . ARG A 1 91 ? -8.000 -11.911 0.524 1.00 88.38 91 ARG A O 1
ATOM 739 N N . TYR A 1 92 ? -6.860 -13.528 1.583 1.00 87.06 92 TYR A N 1
ATOM 740 C CA . TYR A 1 92 ? -7.144 -12.998 2.898 1.00 87.06 92 TYR A CA 1
ATOM 741 C C . TYR A 1 92 ? -6.463 -11.638 3.107 1.00 87.06 92 TYR A C 1
ATOM 743 O O . TYR A 1 92 ? -5.253 -11.483 2.913 1.00 87.06 92 TYR A O 1
ATOM 751 N N . LEU A 1 93 ? -7.249 -10.677 3.581 1.00 89.12 93 LEU A N 1
ATOM 752 C CA . LEU A 1 93 ? -6.807 -9.346 3.961 1.00 89.12 93 LEU A CA 1
ATOM 753 C C . LEU A 1 93 ? -7.461 -8.951 5.282 1.00 89.12 93 LEU A C 1
ATOM 755 O O . LEU A 1 93 ? -8.601 -9.316 5.568 1.00 89.12 93 LEU A O 1
ATOM 759 N N . HIS A 1 94 ? -6.729 -8.184 6.082 1.00 89.06 94 HIS A N 1
ATOM 760 C CA . HIS A 1 94 ? -7.276 -7.558 7.274 1.00 89.06 94 HIS A CA 1
AT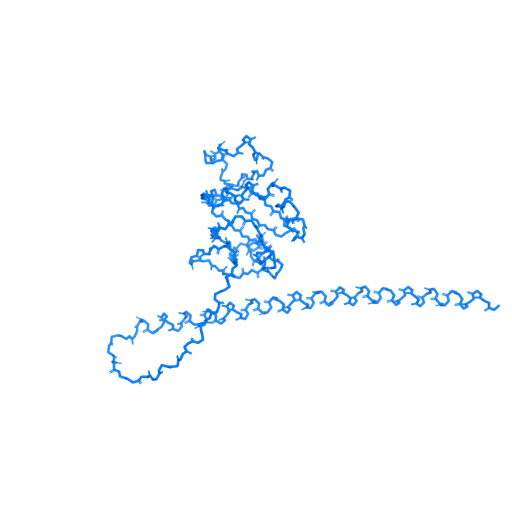OM 761 C C . HIS A 1 94 ? -8.373 -6.553 6.882 1.00 89.06 94 HIS A C 1
ATOM 763 O O . HIS A 1 94 ? -8.249 -5.864 5.865 1.00 89.06 94 HIS A O 1
ATOM 769 N N . SER A 1 95 ? -9.421 -6.426 7.702 1.00 84.81 95 SER A N 1
ATOM 770 C CA . SER A 1 95 ? -10.590 -5.566 7.443 1.00 84.81 95 SER A CA 1
ATOM 771 C C . SER A 1 95 ? -10.209 -4.126 7.084 1.00 84.81 95 SER A C 1
ATOM 773 O O . SER A 1 95 ? -10.711 -3.564 6.112 1.00 84.81 95 SER A O 1
ATOM 775 N N . SER A 1 96 ? -9.248 -3.552 7.808 1.00 87.56 96 SER A N 1
ATOM 776 C CA . SER A 1 96 ? -8.713 -2.213 7.535 1.00 87.56 96 SER A CA 1
ATOM 777 C C . SER A 1 96 ? -8.115 -2.073 6.130 1.00 87.56 96 SER A C 1
ATOM 779 O O . SER A 1 96 ? -8.329 -1.057 5.473 1.00 87.56 96 SER A O 1
ATOM 781 N N . LEU A 1 97 ? -7.405 -3.095 5.642 1.00 93.44 97 LEU A N 1
ATOM 782 C CA . LEU A 1 97 ? -6.802 -3.079 4.310 1.00 93.44 97 LEU A CA 1
ATOM 783 C C . LEU A 1 97 ? -7.873 -3.284 3.232 1.00 93.44 97 LEU A C 1
ATOM 785 O O . LEU A 1 97 ? -7.840 -2.616 2.205 1.00 93.44 97 LEU A O 1
ATOM 789 N N . CYS A 1 98 ? -8.895 -4.102 3.502 1.00 92.69 98 CYS A N 1
ATOM 790 C CA . CYS A 1 98 ? -10.083 -4.191 2.650 1.00 92.69 98 CYS A CA 1
ATOM 791 C C . CYS A 1 98 ? -10.808 -2.848 2.530 1.00 92.69 98 CYS A C 1
ATOM 793 O O . CYS A 1 98 ? -11.207 -2.468 1.431 1.00 92.69 98 CYS A O 1
ATOM 795 N N . LYS A 1 99 ? -10.987 -2.129 3.645 1.00 91.75 99 LYS A N 1
ATOM 796 C CA . LYS A 1 99 ? -11.620 -0.806 3.661 1.00 91.75 99 LYS A CA 1
ATOM 797 C C . LYS A 1 99 ? -10.823 0.191 2.822 1.00 91.75 99 LYS A C 1
ATOM 799 O O . LYS A 1 99 ? -11.426 0.888 2.015 1.00 91.75 99 LYS A O 1
ATOM 804 N N . ALA A 1 100 ? -9.498 0.198 2.964 1.00 95.62 100 ALA A N 1
ATOM 805 C CA . ALA A 1 100 ? -8.624 1.049 2.166 1.00 95.62 100 ALA A CA 1
ATOM 806 C C . ALA A 1 100 ? -8.711 0.725 0.666 1.00 95.62 100 ALA A C 1
ATOM 808 O O . ALA A 1 100 ? -8.914 1.611 -0.156 1.00 95.62 100 ALA A O 1
ATOM 809 N N . LEU A 1 101 ? -8.631 -0.555 0.287 1.00 95.38 101 LEU A N 1
ATOM 810 C CA . LEU A 1 101 ? -8.722 -0.950 -1.123 1.00 95.38 101 LEU A CA 1
ATOM 811 C C . LEU A 1 101 ? -10.103 -0.667 -1.736 1.00 95.38 101 LEU A C 1
ATOM 813 O O . LEU A 1 101 ? -10.188 -0.429 -2.935 1.00 95.38 101 LEU A O 1
ATOM 817 N N . LYS A 1 102 ? -11.179 -0.669 -0.937 1.00 94.19 102 LYS A N 1
ATOM 818 C CA . LYS A 1 102 ? -12.531 -0.287 -1.386 1.00 94.19 102 LYS A CA 1
ATOM 819 C C . LYS A 1 102 ? -12.700 1.222 -1.590 1.00 94.19 102 LYS A C 1
ATOM 821 O O . LYS A 1 102 ? -13.506 1.607 -2.426 1.00 94.19 102 LYS A O 1
ATOM 826 N N . SER A 1 103 ? -12.002 2.058 -0.819 1.00 95.56 103 SER A N 1
ATOM 827 C CA . SER A 1 103 ? -12.062 3.527 -0.931 1.00 95.56 103 SER A CA 1
ATOM 828 C C . SER A 1 103 ? -11.047 4.105 -1.918 1.00 95.56 103 SER A C 1
ATOM 830 O O . SER A 1 103 ? -11.056 5.308 -2.171 1.00 95.56 103 SER A O 1
ATOM 832 N N . TYR A 1 104 ? -10.157 3.267 -2.451 1.00 96.88 104 TYR A N 1
ATOM 833 C CA . TYR A 1 104 ? -9.122 3.676 -3.386 1.00 96.88 104 TYR A CA 1
ATOM 834 C C . TYR A 1 104 ? -9.720 4.311 -4.647 1.00 96.88 104 TYR A C 1
ATOM 836 O O . TYR A 1 104 ? -10.524 3.701 -5.349 1.00 96.88 104 TYR A O 1
ATOM 844 N N . ASN A 1 105 ? -9.281 5.530 -4.952 1.00 95.31 105 ASN A N 1
ATOM 845 C CA . ASN A 1 105 ? -9.736 6.334 -6.090 1.00 95.31 105 ASN A CA 1
ATOM 846 C C . ASN A 1 105 ? -8.594 6.690 -7.064 1.00 95.31 105 ASN A C 1
ATOM 848 O O . ASN A 1 105 ? -8.745 7.576 -7.906 1.00 95.31 105 ASN A O 1
ATOM 852 N N . GLY A 1 106 ? -7.443 6.023 -6.938 1.00 95.50 106 GLY A N 1
ATOM 853 C CA . GLY A 1 106 ? -6.284 6.231 -7.800 1.00 95.50 106 GLY A CA 1
ATOM 854 C C . GLY A 1 106 ? -6.355 5.473 -9.137 1.00 95.50 106 GLY A C 1
ATOM 855 O O . GLY A 1 106 ? -7.416 5.004 -9.557 1.00 95.50 106 GLY A O 1
ATOM 856 N N . PRO A 1 107 ? -5.218 5.352 -9.849 1.00 96.50 107 PRO A N 1
ATOM 857 C CA . PRO A 1 107 ? -5.138 4.646 -11.125 1.00 96.50 107 PRO A CA 1
ATOM 858 C C . PRO A 1 107 ? -5.668 3.208 -11.077 1.00 96.50 107 PRO A C 1
ATOM 860 O O . PRO A 1 107 ? -5.298 2.415 -10.221 1.00 96.50 107 PRO A O 1
ATOM 863 N N . GLY A 1 108 ? -6.487 2.833 -12.060 1.00 95.38 108 GLY A N 1
ATOM 864 C CA . GLY A 1 108 ? -7.046 1.485 -12.137 1.00 95.38 108 GLY A CA 1
ATOM 865 C C . GLY A 1 108 ? -6.125 0.426 -12.761 1.00 95.38 108 GLY A C 1
ATOM 866 O O . GLY A 1 108 ? -5.100 0.716 -13.385 1.00 95.38 108 GLY A O 1
ATOM 867 N N . SER A 1 109 ? -6.577 -0.829 -12.676 1.00 95.25 109 SER A N 1
ATOM 868 C CA . SER A 1 109 ? -5.927 -2.053 -13.182 1.00 95.25 109 SER A CA 1
ATOM 869 C C . SER A 1 109 ? -4.590 -2.430 -12.527 1.00 95.25 109 SER A C 1
ATOM 871 O O . SER A 1 109 ? -3.822 -3.216 -13.100 1.00 95.25 109 SER A O 1
ATOM 873 N N . VAL A 1 110 ? -4.348 -1.943 -11.309 1.00 97.50 110 VAL A N 1
ATOM 874 C CA . VAL A 1 110 ? -3.173 -2.266 -10.490 1.00 97.50 110 VAL A CA 1
ATOM 875 C C . VAL A 1 110 ? -3.170 -3.751 -10.137 1.00 97.50 110 VAL A C 1
ATOM 877 O O . VAL A 1 110 ? -4.172 -4.284 -9.667 1.00 97.50 110 VAL A O 1
ATOM 880 N N . LEU A 1 111 ? -2.052 -4.442 -10.364 1.00 97.56 111 LEU A N 1
ATOM 881 C CA . LEU A 1 111 ? -1.945 -5.873 -10.086 1.00 97.56 111 LEU A CA 1
ATOM 882 C C . LEU A 1 111 ? -1.364 -6.133 -8.691 1.00 97.56 111 LEU A C 1
ATOM 884 O O . LEU A 1 111 ? -0.180 -5.897 -8.456 1.00 97.56 111 LEU A O 1
ATOM 888 N N . ILE A 1 112 ? -2.176 -6.711 -7.807 1.00 97.38 112 ILE A N 1
ATOM 889 C CA . ILE A 1 112 ? -1.739 -7.258 -6.522 1.00 97.38 112 ILE A CA 1
ATOM 890 C C . ILE A 1 112 ? -1.159 -8.656 -6.755 1.00 97.38 112 ILE A C 1
ATOM 892 O O . ILE A 1 112 ? -1.855 -9.574 -7.207 1.00 97.38 112 ILE A O 1
ATOM 896 N N . THR A 1 113 ? 0.121 -8.818 -6.436 1.00 96.75 113 THR A N 1
ATOM 897 C CA . THR A 1 113 ? 0.881 -10.066 -6.600 1.00 96.75 113 THR A CA 1
ATOM 898 C C . THR A 1 113 ? 1.075 -10.824 -5.297 1.00 96.75 113 THR A C 1
ATOM 900 O O . THR A 1 113 ? 1.446 -11.995 -5.330 1.00 96.75 113 THR A O 1
ATOM 903 N N . SER A 1 114 ? 0.820 -10.188 -4.153 1.00 95.44 114 SER A N 1
ATOM 904 C CA . SER A 1 114 ? 0.818 -10.860 -2.857 1.00 95.44 114 SER A CA 1
ATOM 905 C C . SER A 1 114 ? -0.121 -10.186 -1.869 1.00 95.44 114 SER A C 1
ATOM 907 O O . SER A 1 114 ? -0.231 -8.967 -1.857 1.00 95.44 114 SER A O 1
ATOM 909 N N . MET A 1 115 ? -0.741 -10.991 -1.010 1.00 94.31 115 MET A N 1
ATOM 910 C CA . MET A 1 115 ? -1.569 -10.571 0.120 1.00 94.31 115 MET A CA 1
ATOM 911 C C . MET A 1 115 ? -1.126 -11.385 1.343 1.00 94.31 115 MET A C 1
ATOM 913 O O . MET A 1 115 ? 0.010 -11.206 1.788 1.00 94.31 115 MET A O 1
ATOM 917 N N . ARG A 1 116 ? -1.920 -12.331 1.861 1.00 93.50 116 ARG A N 1
ATOM 918 C CA . ARG A 1 116 ? -1.499 -13.106 3.034 1.00 93.50 116 ARG A CA 1
ATOM 919 C C . ARG A 1 116 ? -0.366 -14.096 2.724 1.00 93.50 116 ARG A C 1
ATOM 921 O O . ARG A 1 116 ? -0.353 -14.750 1.684 1.00 93.50 116 ARG A O 1
ATOM 928 N N . ARG A 1 117 ? 0.583 -14.252 3.658 1.00 87.31 117 ARG A N 1
ATOM 929 C CA . ARG A 1 117 ? 1.662 -15.265 3.619 1.00 87.31 117 ARG A CA 1
ATOM 930 C C . ARG A 1 117 ? 1.819 -15.966 4.971 1.00 87.31 117 ARG A C 1
ATOM 932 O O . ARG A 1 117 ? 2.396 -15.409 5.901 1.00 87.31 117 ARG A O 1
ATOM 939 N N . LEU A 1 118 ? 1.376 -17.219 5.078 1.00 83.44 118 LEU A N 1
ATOM 940 C CA . LEU A 1 118 ? 1.401 -17.973 6.346 1.00 83.44 118 LEU A CA 1
ATOM 941 C C . LEU A 1 118 ? 2.804 -18.402 6.816 1.00 83.44 118 LEU A C 1
ATOM 943 O O . LEU A 1 118 ? 3.000 -18.683 7.996 1.00 83.44 118 LEU A O 1
ATOM 947 N N . TYR A 1 119 ? 3.790 -18.447 5.920 1.00 80.69 119 TYR A N 1
ATOM 948 C CA . TYR A 1 119 ? 5.141 -18.931 6.230 1.00 80.69 119 TYR A CA 1
ATOM 949 C C . TYR A 1 119 ? 6.076 -17.854 6.819 1.00 80.69 119 TYR A C 1
ATOM 951 O O . TYR A 1 119 ? 7.175 -18.180 7.263 1.00 80.69 119 TYR A O 1
ATOM 959 N N . CYS A 1 120 ? 5.654 -16.584 6.880 1.00 76.25 120 CYS A N 1
ATOM 960 C CA . CYS A 1 120 ? 6.461 -15.466 7.389 1.00 76.25 120 CYS A CA 1
ATOM 961 C C . CYS A 1 120 ? 5.802 -14.782 8.596 1.00 76.25 120 CYS A C 1
ATOM 963 O O . CYS A 1 120 ? 5.344 -13.650 8.485 1.00 76.25 120 CYS A O 1
ATOM 965 N N . LYS A 1 121 ? 5.793 -15.441 9.764 1.00 79.88 121 LYS A N 1
ATOM 966 C CA . LYS A 1 121 ? 5.076 -14.997 10.985 1.00 79.88 121 LYS A CA 1
ATOM 967 C C . LYS A 1 121 ? 5.425 -13.593 11.507 1.00 79.88 121 LYS A C 1
ATOM 969 O O . LYS A 1 121 ? 4.646 -13.022 12.253 1.00 79.88 121 LYS A O 1
ATOM 974 N N . HIS A 1 122 ? 6.586 -13.051 11.146 1.00 80.38 122 HIS A N 1
ATOM 975 C CA . HIS A 1 122 ? 7.016 -11.707 11.558 1.00 80.38 122 HIS A CA 1
ATOM 976 C C . HIS A 1 122 ? 6.673 -10.618 10.533 1.00 80.38 122 HIS A C 1
ATOM 978 O O . HIS A 1 122 ? 6.965 -9.450 10.755 1.00 80.38 122 HIS A O 1
ATOM 984 N N . SER A 1 123 ? 6.095 -10.990 9.390 1.00 86.88 123 SER A N 1
ATOM 985 C CA . SER A 1 123 ? 5.683 -10.051 8.351 1.00 86.88 123 SER A CA 1
ATOM 986 C C . SER A 1 123 ? 4.221 -9.660 8.536 1.00 86.88 123 SER A C 1
ATOM 988 O O . SER A 1 123 ? 3.392 -10.510 8.868 1.00 86.88 123 SER A O 1
ATOM 990 N N . LYS A 1 124 ? 3.888 -8.410 8.200 1.00 92.69 124 LYS A N 1
ATOM 991 C CA . LYS A 1 124 ? 2.507 -7.919 8.072 1.00 92.69 124 LYS A CA 1
ATOM 992 C C . LYS A 1 124 ? 1.683 -8.717 7.051 1.00 92.69 124 LYS A C 1
ATOM 994 O O . LYS A 1 124 ? 0.467 -8.818 7.174 1.00 92.69 124 LYS A O 1
ATOM 999 N N . HIS A 1 125 ? 2.327 -9.408 6.106 1.00 92.88 125 HIS A N 1
ATOM 1000 C CA . HIS A 1 125 ? 1.626 -10.375 5.259 1.00 92.88 125 HIS A CA 1
ATOM 1001 C C . HIS A 1 125 ? 1.047 -11.560 6.042 1.00 92.88 125 HIS A C 1
ATOM 1003 O O . HIS A 1 125 ? 0.058 -12.141 5.612 1.00 92.88 125 HIS A O 1
ATOM 1009 N N . SER A 1 126 ? 1.616 -11.978 7.175 1.00 90.31 126 SER A N 1
ATOM 1010 C CA . SER A 1 126 ? 1.081 -13.141 7.907 1.00 90.31 126 SER A CA 1
ATOM 1011 C C . SER A 1 126 ? -0.305 -12.892 8.506 1.00 90.31 126 SER A C 1
ATOM 1013 O O . SER A 1 126 ? -1.126 -13.816 8.579 1.00 90.31 126 SER A O 1
ATOM 1015 N N . THR A 1 127 ? -0.579 -11.632 8.842 1.00 89.00 127 THR A N 1
ATOM 1016 C CA . THR A 1 127 ? -1.838 -11.121 9.391 1.00 89.00 127 THR A CA 1
ATOM 1017 C C . THR A 1 127 ? -2.751 -10.509 8.327 1.00 89.00 127 THR A C 1
ATOM 1019 O O . THR A 1 127 ? -3.830 -10.031 8.665 1.00 89.00 127 THR A O 1
ATOM 1022 N N . GLY A 1 128 ? -2.371 -10.558 7.042 1.00 91.12 128 GLY A N 1
ATOM 1023 C CA . GLY A 1 128 ? -3.140 -9.947 5.949 1.00 91.12 128 GLY A CA 1
ATOM 1024 C C . GLY A 1 128 ? -3.130 -8.414 5.978 1.00 91.12 128 GLY A C 1
ATOM 1025 O O . GLY A 1 128 ? -3.998 -7.785 5.384 1.00 91.12 128 GLY A O 1
ATOM 1026 N N . GLU A 1 129 ? -2.174 -7.807 6.677 1.00 95.12 129 GLU A N 1
ATOM 1027 C CA . GLU A 1 129 ? -2.034 -6.356 6.849 1.00 95.12 129 GLU A CA 1
ATOM 1028 C C . GLU A 1 129 ? -1.066 -5.724 5.839 1.00 95.12 129 GLU A C 1
ATOM 1030 O O . GLU A 1 129 ? -0.685 -4.565 5.996 1.00 95.12 129 GLU A O 1
ATOM 1035 N N . ALA A 1 130 ? -0.648 -6.475 4.817 1.00 96.94 130 ALA A N 1
ATOM 1036 C CA . ALA A 1 130 ? 0.196 -5.977 3.740 1.00 96.94 130 ALA A CA 1
ATOM 1037 C C . ALA A 1 130 ? -0.138 -6.617 2.392 1.00 96.94 130 ALA A C 1
ATOM 1039 O O . ALA A 1 130 ? -0.552 -7.783 2.324 1.00 96.94 130 ALA A O 1
ATOM 1040 N N . ILE A 1 131 ? 0.120 -5.863 1.326 1.00 97.38 131 ILE A N 1
ATOM 1041 C CA . ILE A 1 131 ? 0.076 -6.329 -0.056 1.00 97.38 131 ILE A CA 1
ATOM 1042 C C . ILE A 1 131 ? 1.340 -5.945 -0.818 1.00 97.38 131 ILE A C 1
ATOM 1044 O O . ILE A 1 131 ? 1.935 -4.900 -0.563 1.00 97.38 131 ILE A O 1
ATOM 1048 N N . ASP A 1 132 ? 1.684 -6.777 -1.801 1.00 97.75 132 ASP A N 1
ATOM 1049 C CA . ASP A 1 132 ? 2.702 -6.449 -2.798 1.00 97.75 132 ASP A CA 1
ATOM 1050 C C . ASP A 1 132 ? 2.018 -6.162 -4.131 1.00 97.75 132 ASP A C 1
ATOM 1052 O O . ASP A 1 132 ? 1.186 -6.952 -4.599 1.00 97.75 132 ASP A O 1
ATOM 1056 N N . ILE A 1 133 ? 2.399 -5.053 -4.751 1.00 98.19 133 ILE A N 1
ATOM 1057 C CA . ILE A 1 133 ? 1.880 -4.580 -6.032 1.00 98.19 133 ILE A CA 1
ATOM 1058 C C . ILE A 1 133 ? 2.982 -4.667 -7.086 1.00 98.19 133 ILE A C 1
ATOM 1060 O O . ILE A 1 133 ? 4.106 -4.201 -6.884 1.00 98.19 133 ILE A O 1
ATOM 1064 N N . ASN A 1 134 ? 2.643 -5.242 -8.237 1.00 97.31 134 ASN A N 1
ATOM 1065 C CA . ASN A 1 134 ? 3.561 -5.388 -9.359 1.00 97.31 134 ASN A CA 1
ATOM 1066 C C . ASN A 1 134 ? 4.018 -4.027 -9.898 1.00 97.31 134 ASN A C 1
ATOM 1068 O O . ASN A 1 134 ? 3.183 -3.170 -10.173 1.00 97.31 134 ASN A O 1
ATOM 1072 N N . MET A 1 135 ? 5.314 -3.863 -10.174 1.00 96.19 135 MET A N 1
ATOM 1073 C CA . MET A 1 135 ? 5.865 -2.621 -10.738 1.00 96.19 135 MET A CA 1
ATOM 1074 C C . MET A 1 135 ? 5.777 -2.552 -12.277 1.00 96.19 135 MET A C 1
ATOM 1076 O O . MET A 1 135 ? 6.729 -2.174 -12.967 1.00 96.19 135 MET A O 1
ATOM 1080 N N . ASP A 1 136 ? 4.628 -2.944 -12.834 1.00 95.62 136 ASP A N 1
ATOM 1081 C CA . ASP A 1 136 ? 4.308 -2.707 -14.246 1.00 95.62 136 ASP A CA 1
ATOM 1082 C C . ASP A 1 136 ? 3.858 -1.253 -14.484 1.00 95.62 136 ASP A C 1
ATOM 1084 O O . ASP A 1 136 ? 3.942 -0.402 -13.600 1.00 95.62 136 ASP A O 1
ATOM 1088 N N . LYS A 1 137 ? 3.372 -0.944 -15.693 1.00 96.94 137 LYS A N 1
ATOM 1089 C CA . LYS A 1 137 ? 2.866 0.394 -16.035 1.00 96.94 137 LYS A CA 1
ATOM 1090 C C . LYS A 1 137 ? 1.809 0.905 -15.040 1.00 96.94 137 LYS A C 1
ATOM 1092 O O . LYS A 1 137 ? 1.825 2.084 -14.707 1.00 96.94 137 LYS A O 1
ATOM 1097 N N . HIS A 1 138 ? 0.905 0.048 -14.566 1.00 97.88 138 HIS A N 1
ATOM 1098 C CA . HIS A 1 138 ? -0.143 0.448 -13.625 1.00 97.88 138 HIS A CA 1
ATOM 1099 C C . HIS A 1 138 ? 0.409 0.614 -12.209 1.00 97.88 138 HIS A C 1
ATOM 1101 O O . HIS A 1 138 ? 0.048 1.576 -11.538 1.00 97.88 138 HIS A O 1
ATOM 1107 N N . GLY A 1 139 ? 1.329 -0.257 -11.785 1.00 97.62 139 GLY A N 1
ATOM 1108 C CA . GLY A 1 139 ? 2.045 -0.087 -10.517 1.00 97.62 139 GLY A CA 1
ATOM 1109 C C . GLY A 1 139 ? 2.836 1.218 -10.459 1.00 97.62 139 GLY A C 1
ATOM 1110 O O . GLY A 1 139 ? 2.744 1.949 -9.481 1.00 97.62 139 GLY A O 1
ATOM 1111 N N . ARG A 1 140 ? 3.533 1.575 -11.542 1.00 97.31 140 ARG A N 1
ATOM 1112 C CA . ARG A 1 140 ? 4.257 2.853 -11.652 1.00 97.31 140 ARG A CA 1
ATOM 1113 C C . ARG A 1 140 ? 3.321 4.057 -11.551 1.00 97.31 140 ARG A C 1
ATOM 1115 O O . ARG A 1 140 ? 3.619 4.996 -10.825 1.00 97.31 140 ARG A O 1
ATOM 1122 N N . ASN A 1 141 ? 2.167 4.008 -12.218 1.00 98.12 141 ASN A N 1
ATOM 1123 C CA . ASN A 1 141 ? 1.158 5.061 -12.088 1.00 98.12 141 ASN A CA 1
ATOM 1124 C C . ASN A 1 141 ? 0.627 5.162 -10.651 1.00 98.12 141 ASN A C 1
ATOM 1126 O O . ASN A 1 141 ? 0.406 6.265 -10.160 1.00 98.12 141 ASN A O 1
ATOM 1130 N N . MET A 1 142 ? 0.427 4.027 -9.973 1.00 98.12 142 MET A N 1
ATOM 1131 C CA . MET A 1 142 ? 0.042 4.024 -8.564 1.00 98.12 142 MET A CA 1
ATOM 1132 C C . MET A 1 142 ? 1.134 4.638 -7.685 1.00 98.12 142 MET A C 1
ATOM 1134 O O . MET A 1 142 ? 0.796 5.432 -6.819 1.00 98.12 142 MET A O 1
ATOM 1138 N N . LEU A 1 143 ? 2.414 4.333 -7.917 1.00 98.06 143 LEU A N 1
ATOM 1139 C CA . LEU A 1 143 ? 3.528 4.934 -7.177 1.00 98.06 143 LEU A CA 1
ATOM 1140 C C . LEU A 1 143 ? 3.525 6.467 -7.280 1.00 98.06 143 LEU A C 1
ATOM 1142 O O . LEU A 1 143 ? 3.607 7.143 -6.261 1.00 98.06 143 LEU A O 1
ATOM 1146 N N . GLU A 1 144 ? 3.364 7.009 -8.490 1.00 98.00 144 GLU A N 1
ATOM 1147 C CA . GLU A 1 144 ? 3.228 8.459 -8.717 1.00 98.00 144 GLU A CA 1
ATOM 1148 C C . GLU A 1 144 ? 2.001 9.037 -7.996 1.00 98.00 144 GLU A C 1
ATOM 1150 O O . GLU A 1 144 ? 2.048 10.124 -7.425 1.00 98.00 144 GLU A O 1
ATOM 1155 N N . TRP A 1 145 ? 0.888 8.303 -7.999 1.00 98.44 145 TRP A N 1
ATOM 1156 C CA . TRP A 1 145 ? -0.327 8.736 -7.319 1.00 98.44 145 TRP A CA 1
ATOM 1157 C C . TRP A 1 145 ? -0.186 8.722 -5.792 1.00 98.44 145 TRP A C 1
ATOM 1159 O O . TRP A 1 145 ? -0.648 9.661 -5.151 1.00 98.44 145 TRP A O 1
ATOM 1169 N N . LEU A 1 146 ? 0.477 7.718 -5.209 1.00 98.12 146 LEU A N 1
ATOM 1170 C CA . LEU A 1 146 ? 0.663 7.583 -3.756 1.00 98.12 146 LEU A CA 1
ATOM 1171 C C . LEU A 1 146 ? 1.412 8.773 -3.139 1.00 98.12 146 LEU A C 1
ATOM 1173 O O . LEU A 1 146 ? 1.170 9.099 -1.982 1.00 98.12 146 LEU A O 1
ATOM 1177 N N . ILE A 1 147 ? 2.277 9.432 -3.914 1.00 96.94 147 ILE A N 1
ATOM 1178 C CA . ILE A 1 147 ? 3.012 10.635 -3.490 1.00 96.94 147 ILE A CA 1
ATOM 1179 C C . ILE A 1 147 ? 2.320 11.948 -3.888 1.00 96.94 147 ILE A C 1
ATOM 1181 O O . ILE A 1 147 ? 2.809 13.033 -3.581 1.00 96.94 147 ILE A O 1
ATOM 1185 N N . SER A 1 148 ? 1.193 11.875 -4.596 1.00 97.62 148 SER A N 1
ATOM 1186 C CA . SER A 1 148 ? 0.366 13.046 -4.892 1.00 97.62 148 SER A CA 1
ATOM 1187 C C . SER A 1 148 ? -0.448 13.461 -3.656 1.00 97.62 148 SER A C 1
ATOM 1189 O O . SER A 1 148 ? -0.659 12.632 -2.769 1.00 97.62 148 SER A O 1
ATOM 1191 N N . PRO A 1 149 ? -0.988 14.695 -3.593 1.00 98.12 149 PRO A N 1
ATOM 1192 C CA . PRO A 1 149 ? -1.798 15.135 -2.454 1.00 98.12 149 PRO A CA 1
ATOM 1193 C C . PRO A 1 149 ? -2.950 14.181 -2.100 1.00 98.12 149 PRO A C 1
ATOM 1195 O O . PRO A 1 149 ? -3.120 13.842 -0.935 1.00 98.12 149 PRO A O 1
ATOM 1198 N N . GLY A 1 150 ? -3.688 13.686 -3.102 1.00 97.94 150 GLY A N 1
ATOM 1199 C CA . GLY A 1 150 ? -4.794 12.749 -2.869 1.00 97.94 150 GLY A CA 1
ATOM 1200 C C . GLY A 1 150 ? -4.335 11.355 -2.429 1.00 97.94 150 GLY A C 1
ATOM 1201 O O . GLY A 1 150 ? -5.024 10.696 -1.656 1.00 97.94 150 GLY A O 1
ATOM 1202 N N . GLY A 1 151 ? -3.158 10.910 -2.878 1.00 98.00 151 GLY A N 1
ATOM 1203 C CA . GLY A 1 151 ? -2.570 9.652 -2.416 1.00 98.00 151 GLY A CA 1
ATOM 1204 C C . GLY A 1 151 ? -2.087 9.727 -0.973 1.00 98.00 151 GLY A C 1
ATOM 1205 O O . GLY A 1 151 ? -2.339 8.805 -0.200 1.00 98.00 151 GLY A O 1
ATOM 1206 N N . LEU A 1 152 ? -1.458 10.842 -0.595 1.00 98.19 152 LEU A N 1
ATOM 1207 C CA . LEU A 1 152 ? -1.001 11.090 0.773 1.00 98.19 152 LEU A CA 1
ATOM 1208 C C . LEU A 1 152 ? -2.172 11.184 1.758 1.00 98.19 152 LEU A C 1
ATOM 1210 O O . LEU A 1 152 ? -2.109 10.577 2.826 1.00 98.19 152 LEU A O 1
ATOM 1214 N N . GLU A 1 153 ? -3.251 11.877 1.384 1.00 98.31 153 GLU A N 1
ATOM 1215 C CA . GLU A 1 153 ? -4.490 11.932 2.171 1.00 98.31 153 GLU A CA 1
ATOM 1216 C C . GLU A 1 153 ? -5.086 10.529 2.361 1.00 98.31 153 GLU A C 1
ATOM 1218 O O . GLU A 1 153 ? -5.329 10.104 3.489 1.00 98.31 153 GLU A O 1
ATOM 1223 N N . TRP A 1 154 ? -5.207 9.750 1.280 1.00 98.19 154 TRP A N 1
ATOM 1224 C CA . TRP A 1 154 ? -5.708 8.376 1.356 1.00 98.19 154 TRP A CA 1
ATOM 1225 C C . TRP A 1 154 ? -4.825 7.469 2.232 1.00 98.19 154 TRP A C 1
ATOM 1227 O O . TRP A 1 154 ? -5.338 6.693 3.041 1.00 98.19 154 TRP A O 1
ATOM 1237 N N . LEU A 1 155 ? -3.496 7.572 2.124 1.00 98.25 155 LEU A N 1
ATOM 1238 C CA . LEU A 1 155 ? -2.570 6.837 2.992 1.00 98.25 155 LEU A CA 1
ATOM 1239 C C . LEU A 1 155 ? -2.769 7.214 4.468 1.00 98.25 155 LEU A C 1
ATOM 1241 O O . LEU A 1 155 ? -2.823 6.328 5.324 1.00 98.25 155 LEU A O 1
ATOM 1245 N N . GLN A 1 156 ? -2.922 8.505 4.765 1.00 98.00 156 GLN A N 1
ATOM 1246 C CA . GLN A 1 156 ? -3.127 9.007 6.121 1.00 98.00 156 GLN A CA 1
ATOM 1247 C C . GLN A 1 156 ? -4.461 8.532 6.716 1.00 98.00 156 GLN A C 1
ATOM 1249 O O . GLN A 1 156 ? -4.471 7.973 7.818 1.00 98.00 156 GLN A O 1
ATOM 1254 N N . ASP A 1 157 ? -5.561 8.681 5.979 1.00 97.44 157 ASP A N 1
ATOM 1255 C CA . ASP A 1 157 ? -6.912 8.295 6.409 1.00 97.44 157 ASP A CA 1
ATOM 1256 C C . ASP A 1 157 ? -7.015 6.804 6.738 1.00 97.44 157 ASP A C 1
ATOM 1258 O O . ASP A 1 157 ? -7.710 6.389 7.673 1.00 97.44 157 ASP A O 1
ATOM 1262 N N . HIS A 1 158 ? -6.283 5.983 5.987 1.00 97.06 158 HIS A N 1
ATOM 1263 C CA . HIS A 1 158 ? -6.274 4.537 6.153 1.00 97.06 158 HIS A CA 1
ATOM 1264 C C . HIS A 1 158 ? -5.117 4.011 7.008 1.00 97.06 158 HIS A C 1
ATOM 1266 O O . HIS A 1 158 ? -5.016 2.794 7.192 1.00 97.06 158 HIS A O 1
ATOM 1272 N N . LYS A 1 159 ? -4.284 4.900 7.572 1.00 97.50 159 LYS A N 1
ATOM 1273 C CA . LYS A 1 159 ? -3.086 4.553 8.358 1.00 97.50 159 LYS A CA 1
ATOM 1274 C C . LYS A 1 159 ? -2.19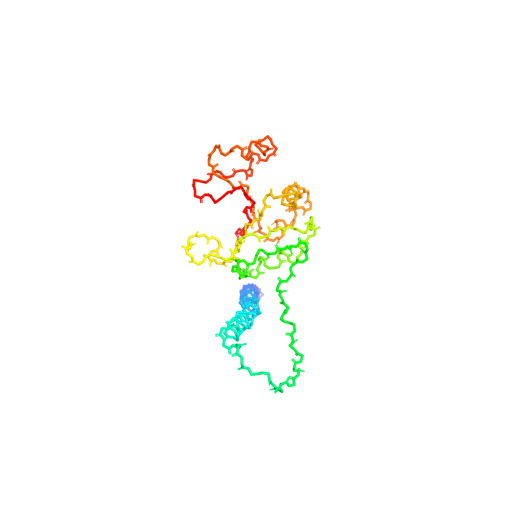6 3.551 7.618 1.00 97.50 159 LYS A C 1
ATOM 1276 O O . LYS A 1 159 ? -1.777 2.531 8.168 1.00 97.50 159 LYS A O 1
ATOM 1281 N N . LEU A 1 160 ? -1.961 3.821 6.343 1.00 97.94 160 LEU A N 1
ATOM 1282 C CA . LEU A 1 160 ? -1.117 3.017 5.479 1.00 97.94 160 LEU A CA 1
ATOM 1283 C C . LEU A 1 160 ? 0.240 3.685 5.294 1.00 97.94 160 LEU A C 1
ATOM 1285 O O . LEU A 1 160 ? 0.379 4.904 5.333 1.00 97.94 160 LEU A O 1
ATOM 1289 N N . SER A 1 161 ? 1.239 2.855 5.040 1.00 97.88 161 SER A N 1
ATOM 1290 C CA . SER A 1 161 ? 2.529 3.286 4.527 1.00 97.88 161 SER A CA 1
ATOM 1291 C C . SER A 1 161 ? 2.967 2.350 3.410 1.00 97.88 161 SER A C 1
ATOM 1293 O O . SER A 1 161 ? 2.425 1.250 3.244 1.00 97.88 161 SER A O 1
ATOM 1295 N N . PHE A 1 162 ? 3.925 2.801 2.612 1.00 98.25 162 PHE A N 1
ATOM 1296 C CA . PHE A 1 162 ? 4.468 2.017 1.521 1.00 98.25 162 PHE A CA 1
ATOM 1297 C C . PHE A 1 162 ? 5.965 2.256 1.351 1.00 98.25 162 PHE A C 1
ATOM 1299 O O . PHE A 1 162 ? 6.513 3.272 1.775 1.00 98.25 162 PHE A O 1
ATOM 1306 N N . TYR A 1 163 ? 6.612 1.310 0.684 1.00 97.75 163 TYR A N 1
ATOM 1307 C CA . TYR A 1 163 ? 7.949 1.475 0.138 1.00 97.75 163 TYR A CA 1
ATOM 1308 C C . TYR A 1 163 ? 8.086 0.683 -1.164 1.00 97.75 163 TYR A C 1
ATOM 1310 O O . TYR A 1 163 ? 7.364 -0.282 -1.421 1.00 97.75 163 TYR A O 1
ATOM 1318 N N . VAL A 1 164 ? 9.022 1.105 -2.005 1.00 97.75 164 VAL A N 1
ATOM 1319 C CA . VAL A 1 164 ? 9.484 0.369 -3.177 1.00 97.75 164 VAL A CA 1
ATOM 1320 C C . VAL A 1 164 ? 10.584 -0.580 -2.726 1.00 97.75 164 VAL A C 1
ATOM 1322 O O . VAL A 1 164 ? 11.638 -0.149 -2.262 1.00 97.75 164 VAL A O 1
ATOM 1325 N N . GLU A 1 165 ? 10.342 -1.877 -2.863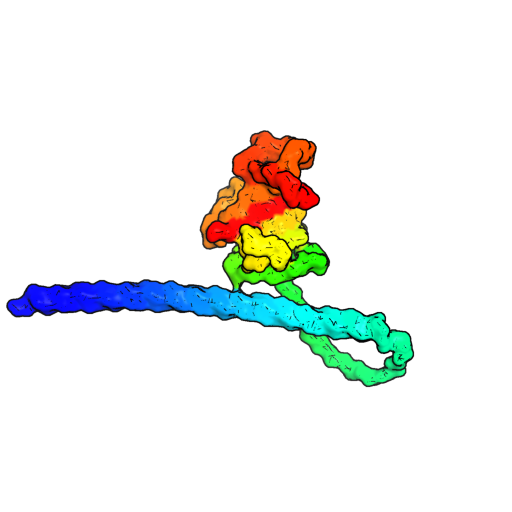 1.00 96.31 165 GLU A N 1
ATOM 1326 C CA . GLU A 1 165 ? 11.260 -2.914 -2.408 1.00 96.31 165 GLU A CA 1
ATOM 1327 C C . GLU A 1 165 ? 11.892 -3.641 -3.593 1.00 96.31 165 GLU A C 1
ATOM 1329 O O . GLU A 1 165 ? 11.202 -4.096 -4.506 1.00 96.31 165 GLU A O 1
ATOM 1334 N N . ASP A 1 166 ? 13.213 -3.802 -3.556 1.00 96.56 166 ASP A N 1
ATOM 1335 C CA . ASP A 1 166 ? 13.935 -4.777 -4.374 1.00 96.56 166 ASP A CA 1
ATOM 1336 C C . ASP A 1 166 ? 15.235 -5.189 -3.662 1.00 96.56 166 ASP A C 1
ATOM 1338 O O . ASP A 1 166 ? 15.562 -4.730 -2.562 1.00 96.56 166 ASP A O 1
ATOM 1342 N N . LYS A 1 167 ? 16.007 -6.075 -4.291 1.00 95.06 167 LYS A N 1
ATOM 1343 C CA . LYS A 1 167 ? 17.324 -6.476 -3.802 1.00 95.06 167 LYS A CA 1
ATOM 1344 C C . LYS A 1 167 ? 18.316 -5.304 -3.829 1.00 95.06 167 LYS A C 1
ATOM 1346 O O . LYS A 1 167 ? 18.267 -4.480 -4.747 1.00 95.06 167 LYS A O 1
ATOM 1351 N N . PRO A 1 168 ? 19.292 -5.276 -2.899 1.00 92.81 168 PRO A N 1
ATOM 1352 C CA . PRO A 1 168 ? 20.343 -4.267 -2.904 1.00 92.81 168 PRO A CA 1
ATOM 1353 C C . PRO A 1 168 ? 21.075 -4.210 -4.241 1.00 92.81 168 PRO A C 1
ATOM 1355 O O . PRO A 1 168 ? 21.409 -5.256 -4.807 1.00 92.81 168 PRO A O 1
ATOM 1358 N N . ARG A 1 169 ? 21.354 -2.991 -4.723 1.00 90.69 169 ARG A N 1
ATOM 1359 C CA . ARG A 1 169 ? 22.022 -2.743 -6.018 1.00 90.69 169 ARG A CA 1
ATOM 1360 C C . ARG A 1 169 ? 21.280 -3.316 -7.235 1.00 90.69 169 ARG A C 1
ATOM 1362 O O . ARG A 1 169 ? 21.893 -3.536 -8.281 1.00 90.69 169 ARG A O 1
ATOM 1369 N N . SER A 1 170 ? 19.978 -3.583 -7.123 1.00 94.25 170 SER A N 1
ATOM 1370 C CA . SER A 1 170 ? 19.173 -3.949 -8.285 1.00 94.25 170 SER A CA 1
ATOM 1371 C C . SER A 1 170 ? 19.159 -2.799 -9.287 1.00 94.25 170 SER A C 1
ATOM 1373 O O . SER A 1 170 ? 18.742 -1.693 -8.948 1.00 94.25 170 SER A O 1
ATOM 1375 N N . ARG A 1 171 ? 19.543 -3.080 -10.539 1.00 94.56 171 ARG A N 1
ATOM 1376 C CA . ARG A 1 171 ? 19.458 -2.107 -11.644 1.00 94.56 171 ARG A CA 1
ATOM 1377 C C . ARG A 1 171 ? 18.029 -1.641 -11.920 1.00 94.56 171 ARG A C 1
ATOM 1379 O O . ARG A 1 171 ? 17.818 -0.611 -12.541 1.00 94.56 171 ARG A O 1
ATOM 1386 N N . ARG A 1 172 ? 17.027 -2.407 -11.474 1.00 93.81 172 ARG A N 1
ATOM 1387 C CA . ARG A 1 172 ? 15.616 -2.036 -11.633 1.00 93.81 172 ARG A CA 1
ATOM 1388 C C . ARG A 1 172 ? 15.223 -0.862 -10.739 1.00 93.81 172 ARG A C 1
ATOM 1390 O O . ARG A 1 172 ? 14.245 -0.198 -11.049 1.00 93.81 172 ARG A O 1
ATOM 1397 N N . LEU A 1 173 ? 15.971 -0.613 -9.661 1.00 93.56 173 LEU A N 1
ATOM 1398 C CA . LEU A 1 173 ? 15.760 0.544 -8.794 1.00 93.56 173 LEU A CA 1
ATOM 1399 C C . LEU A 1 173 ? 16.328 1.832 -9.390 1.00 93.56 173 LEU A C 1
ATOM 1401 O O . LEU A 1 173 ? 15.887 2.897 -8.981 1.00 93.56 173 LEU A O 1
ATOM 1405 N N . ASP A 1 174 ? 17.271 1.758 -10.335 1.00 92.88 174 ASP A N 1
ATOM 1406 C CA . ASP A 1 174 ? 18.004 2.934 -10.827 1.00 92.88 174 ASP A CA 1
ATOM 1407 C C . ASP A 1 174 ? 17.066 4.003 -11.403 1.00 92.88 174 ASP A C 1
ATOM 1409 O O . ASP A 1 174 ? 17.250 5.181 -11.127 1.00 92.88 174 ASP A O 1
ATOM 1413 N N . GLU A 1 175 ? 15.994 3.591 -12.087 1.00 90.88 175 GLU A N 1
ATOM 1414 C CA . GLU A 1 175 ? 14.945 4.491 -12.597 1.00 90.88 175 GLU A CA 1
ATOM 1415 C C . GLU A 1 175 ? 14.205 5.264 -11.485 1.00 90.88 175 GLU A C 1
ATOM 1417 O O . GLU A 1 175 ? 13.685 6.353 -11.717 1.00 90.88 175 GLU A O 1
ATOM 1422 N N . PHE A 1 176 ? 14.153 4.717 -10.270 1.00 92.38 176 PHE A N 1
ATOM 1423 C CA . PHE A 1 176 ? 13.391 5.272 -9.150 1.00 92.38 176 PHE A CA 1
ATOM 1424 C C . PHE A 1 176 ? 14.261 6.036 -8.150 1.00 92.38 176 PHE A C 1
ATOM 1426 O O . PHE A 1 176 ? 13.727 6.807 -7.356 1.00 92.38 176 PHE A O 1
ATOM 1433 N N . ARG A 1 177 ? 15.588 5.848 -8.168 1.00 90.62 177 ARG A N 1
ATOM 1434 C CA . ARG A 1 177 ? 16.497 6.420 -7.159 1.00 90.62 177 ARG A CA 1
ATOM 1435 C C . ARG A 1 177 ? 16.476 7.940 -7.123 1.00 90.62 177 ARG A C 1
ATOM 1437 O O . ARG A 1 177 ? 16.552 8.498 -6.037 1.00 90.62 177 ARG A O 1
ATOM 1444 N N . ASP A 1 178 ? 16.329 8.597 -8.266 1.00 88.44 178 ASP A N 1
ATOM 1445 C CA . ASP A 1 178 ? 16.398 10.060 -8.310 1.00 88.44 178 ASP A CA 1
ATOM 1446 C C . ASP A 1 178 ? 15.145 10.717 -7.719 1.00 88.44 178 ASP A C 1
ATOM 1448 O O . ASP A 1 178 ? 15.238 11.733 -7.034 1.00 88.44 178 ASP A O 1
ATOM 1452 N N . ARG A 1 179 ? 13.965 10.131 -7.962 1.00 91.25 179 ARG A N 1
ATOM 1453 C CA . ARG A 1 179 ? 12.667 10.734 -7.603 1.00 91.25 179 ARG A CA 1
ATOM 1454 C C . ARG A 1 179 ? 12.007 10.124 -6.371 1.00 91.25 179 ARG A C 1
ATOM 1456 O O . ARG A 1 179 ? 11.219 10.800 -5.726 1.00 91.25 179 ARG A O 1
ATOM 1463 N N . PHE A 1 180 ? 12.310 8.869 -6.052 1.00 94.31 180 PHE A N 1
ATOM 1464 C CA . PHE A 1 180 ? 11.644 8.100 -4.998 1.00 94.31 180 PHE A CA 1
ATOM 1465 C C . PHE A 1 180 ? 12.629 7.562 -3.953 1.00 94.31 180 PHE A C 1
ATOM 1467 O O . PHE A 1 180 ? 12.317 6.586 -3.276 1.00 94.31 180 PHE A O 1
ATOM 1474 N N . SER A 1 181 ? 13.820 8.159 -3.823 1.00 93.62 181 SER A N 1
ATOM 1475 C CA . SER A 1 181 ? 14.880 7.689 -2.913 1.00 93.62 181 SER A CA 1
ATOM 1476 C C . SER A 1 181 ? 14.399 7.445 -1.483 1.00 93.62 181 SER A C 1
ATOM 1478 O O . SER A 1 181 ? 14.761 6.431 -0.892 1.00 93.62 181 SER A O 1
ATOM 1480 N N . GLU A 1 182 ? 13.556 8.329 -0.950 1.00 94.94 182 GLU A N 1
ATOM 1481 C CA . GLU A 1 182 ? 13.002 8.228 0.406 1.00 94.94 182 GLU A CA 1
ATOM 1482 C C . GLU A 1 182 ? 12.044 7.040 0.599 1.00 94.94 182 GLU A C 1
ATOM 1484 O O . GLU A 1 182 ? 11.859 6.573 1.721 1.00 94.94 182 GLU A O 1
ATOM 1489 N N . TYR A 1 183 ? 11.489 6.507 -0.492 1.00 96.19 183 TYR A N 1
ATOM 1490 C CA . TYR A 1 183 ? 10.578 5.363 -0.479 1.00 9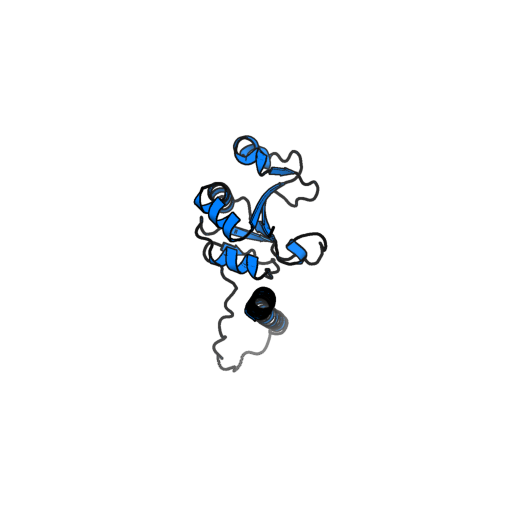6.19 183 TYR A CA 1
ATOM 1491 C C . TYR A 1 183 ? 11.275 4.052 -0.844 1.00 96.19 183 TYR A C 1
ATOM 1493 O O . TYR A 1 183 ? 10.616 3.018 -0.873 1.00 96.19 183 TYR A O 1
ATOM 1501 N N . ILE A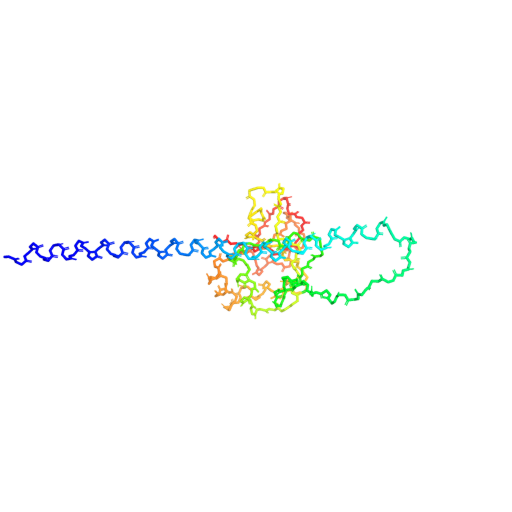 1 184 ? 12.576 4.044 -1.154 1.00 96.38 184 ILE A N 1
ATOM 1502 C CA . ILE A 1 184 ? 13.283 2.816 -1.536 1.00 96.38 184 ILE A CA 1
ATOM 1503 C C . ILE A 1 184 ? 13.761 2.067 -0.290 1.00 96.38 184 ILE A C 1
ATOM 1505 O O . ILE A 1 184 ? 14.555 2.572 0.501 1.00 96.38 184 ILE A O 1
ATOM 1509 N N . PHE A 1 185 ? 13.356 0.803 -0.180 1.00 95.62 185 PHE A N 1
ATOM 1510 C CA . PHE A 1 185 ? 13.848 -0.134 0.821 1.00 95.62 185 PHE A CA 1
ATOM 1511 C C . PHE A 1 185 ? 14.586 -1.297 0.148 1.00 95.62 185 PHE A C 1
ATOM 1513 O O . PHE A 1 185 ? 13.996 -2.155 -0.507 1.00 95.62 185 PHE A O 1
ATOM 1520 N N . GLU A 1 186 ? 15.909 -1.345 0.304 1.00 92.81 186 GLU A N 1
ATOM 1521 C CA . GLU A 1 186 ? 16.718 -2.432 -0.249 1.00 92.81 186 GLU A CA 1
ATOM 1522 C C . GLU A 1 186 ? 16.749 -3.642 0.697 1.00 92.81 186 GLU A C 1
ATOM 1524 O O . GLU A 1 186 ? 17.405 -3.625 1.741 1.00 92.81 186 GLU A O 1
ATOM 1529 N N . ASN A 1 187 ? 16.111 -4.745 0.301 1.00 89.06 187 ASN A N 1
ATOM 1530 C CA . ASN A 1 187 ? 16.029 -5.961 1.108 1.00 89.06 187 ASN A CA 1
ATOM 1531 C C . ASN A 1 187 ? 16.682 -7.154 0.404 1.00 89.06 187 ASN A C 1
ATOM 1533 O O . ASN A 1 187 ? 16.279 -7.583 -0.677 1.00 89.06 187 ASN A O 1
ATOM 1537 N N . ARG A 1 188 ? 17.664 -7.790 1.057 1.00 88.88 188 ARG A N 1
ATOM 1538 C CA . ARG A 1 188 ? 18.340 -8.996 0.529 1.00 88.88 188 ARG A CA 1
ATOM 1539 C C . ARG A 1 188 ? 17.385 -10.165 0.263 1.00 88.88 188 ARG A C 1
ATOM 1541 O O . ARG A 1 188 ? 17.726 -11.054 -0.516 1.00 88.88 188 ARG A O 1
ATOM 1548 N N . ARG A 1 189 ? 16.225 -10.186 0.925 1.00 85.06 189 ARG A N 1
ATOM 1549 C CA . ARG A 1 189 ? 15.195 -11.227 0.798 1.00 85.06 189 ARG A CA 1
ATOM 1550 C C . ARG A 1 189 ? 14.066 -10.857 -0.168 1.00 85.06 189 ARG A C 1
ATOM 1552 O O . ARG A 1 189 ? 13.167 -11.676 -0.342 1.00 85.06 189 ARG A O 1
ATOM 1559 N N . ALA A 1 190 ? 14.118 -9.683 -0.801 1.00 87.88 190 ALA A N 1
ATOM 1560 C CA . ALA A 1 190 ? 13.131 -9.284 -1.794 1.00 87.88 190 ALA A CA 1
ATOM 1561 C C . ALA A 1 190 ? 13.061 -10.307 -2.937 1.00 87.88 190 ALA A C 1
ATOM 1563 O O . ALA A 1 190 ? 14.079 -10.828 -3.412 1.00 87.88 190 ALA A O 1
ATOM 1564 N N . THR A 1 191 ? 11.844 -10.599 -3.388 1.00 86.38 191 THR A N 1
ATOM 1565 C CA . THR A 1 191 ? 11.595 -11.527 -4.503 1.00 86.38 191 THR A CA 1
ATOM 1566 C C . THR A 1 191 ? 11.672 -10.836 -5.868 1.00 86.38 191 THR A C 1
ATOM 1568 O O . THR A 1 191 ? 11.819 -11.505 -6.889 1.00 86.38 191 THR A O 1
ATOM 1571 N N . GLY A 1 192 ? 11.672 -9.503 -5.880 1.00 93.00 192 GLY A N 1
ATOM 1572 C CA . GLY A 1 192 ? 11.862 -8.640 -7.042 1.00 93.00 192 GLY A CA 1
ATOM 1573 C C . GLY A 1 192 ? 11.352 -7.230 -6.752 1.00 93.00 192 GLY A C 1
ATOM 1574 O O . GLY A 1 192 ? 10.893 -6.972 -5.645 1.00 93.00 192 GLY A O 1
ATOM 1575 N N . LEU A 1 193 ? 11.399 -6.349 -7.753 1.00 96.75 193 LEU A N 1
ATOM 1576 C CA . LEU A 1 193 ? 10.875 -4.985 -7.672 1.00 96.75 193 LEU A CA 1
ATOM 1577 C C . LEU A 1 193 ? 9.346 -4.965 -7.521 1.00 96.75 193 LEU A C 1
ATOM 1579 O O . LEU A 1 193 ? 8.636 -5.430 -8.417 1.00 96.75 193 LEU A O 1
ATOM 1583 N N . HIS A 1 194 ? 8.851 -4.383 -6.435 1.00 97.75 194 HIS A N 1
ATOM 1584 C CA . HIS A 1 194 ? 7.421 -4.187 -6.181 1.00 97.75 194 HIS A CA 1
ATOM 1585 C C . HIS A 1 194 ? 7.182 -2.992 -5.251 1.00 97.75 194 HIS A C 1
ATOM 1587 O O . HIS A 1 194 ? 8.115 -2.477 -4.636 1.00 97.75 194 HIS A O 1
ATOM 1593 N N . ILE A 1 195 ? 5.929 -2.543 -5.161 1.00 98.31 195 ILE A N 1
ATOM 1594 C CA . ILE A 1 195 ? 5.490 -1.665 -4.070 1.00 98.31 195 ILE A CA 1
ATOM 1595 C C . ILE A 1 195 ? 4.993 -2.577 -2.955 1.00 98.31 195 ILE A C 1
ATOM 1597 O O . ILE A 1 195 ? 4.084 -3.377 -3.184 1.00 98.31 195 ILE A O 1
ATOM 1601 N N . HIS A 1 196 ? 5.571 -2.452 -1.771 1.00 97.81 196 HIS A N 1
ATOM 1602 C CA . HIS A 1 196 ? 5.049 -3.063 -0.561 1.00 97.81 196 HIS A CA 1
ATOM 1603 C C . HIS A 1 196 ? 4.214 -2.021 0.182 1.00 97.81 196 HIS A C 1
ATOM 1605 O O . HIS A 1 196 ? 4.733 -0.969 0.553 1.00 97.81 196 HIS A O 1
ATOM 1611 N N . MET A 1 197 ? 2.929 -2.294 0.396 1.00 98.25 197 MET A N 1
ATOM 1612 C CA . MET A 1 197 ? 2.011 -1.401 1.108 1.00 98.25 197 MET A CA 1
ATOM 1613 C C . MET A 1 197 ? 1.419 -2.123 2.313 1.00 98.25 197 MET A C 1
ATOM 1615 O O . MET A 1 197 ? 0.964 -3.262 2.193 1.00 98.25 197 MET A O 1
ATOM 1619 N N . TYR A 1 198 ? 1.416 -1.467 3.470 1.00 96.81 198 TYR A N 1
ATOM 1620 C CA . TYR A 1 198 ? 1.086 -2.097 4.744 1.00 96.81 198 TYR A CA 1
ATOM 1621 C C . TYR A 1 198 ? 0.405 -1.137 5.722 1.00 96.81 198 TYR A C 1
ATOM 1623 O O . TYR A 1 198 ? 0.534 0.082 5.625 1.00 96.81 198 TYR A O 1
ATOM 1631 N N . LYS A 1 199 ? -0.314 -1.716 6.685 1.00 95.19 199 LYS A N 1
ATOM 1632 C CA . LYS A 1 199 ? -0.934 -0.999 7.807 1.00 95.19 199 LYS A CA 1
ATOM 1633 C C . LYS A 1 199 ? 0.111 -0.622 8.867 1.00 95.19 199 LYS A C 1
ATOM 1635 O O . LYS A 1 199 ? 0.843 -1.508 9.335 1.00 95.19 199 LYS A O 1
ATOM 1640 N N . LEU A 1 200 ? 0.129 0.658 9.251 1.00 90.81 200 LEU A N 1
ATOM 1641 C CA . LEU A 1 200 ? 0.913 1.210 10.364 1.00 90.81 200 LEU A CA 1
ATOM 1642 C C . LEU A 1 200 ? 0.436 0.670 11.720 1.00 90.81 200 LEU A C 1
ATOM 1644 O O . LEU A 1 200 ? -0.793 0.525 11.918 1.00 90.81 200 LEU A O 1
#

Sequence (200 aa):
MNMLLLATCTYLYTEIKETHQMTVQKTDELLEIIDYYQCNVDSLAELTVQKHENRSNKKSDNVAKNRKINKSKKSSIMSFEGFRVASNVDRYLHSSLCKALKSYNGPGSVLITSMRRLYCKHSKHSTGEAIDINMDKHGRNMLEWLISPGGLEWLQDHKLSFYVEDKPRSRRLDEFRDRFSEYIFENRRATGLHIHMYKL